Protein AF-A0A914K2D4-F1 (afdb_monomer)

Secondary structure (DSSP, 8-state):
-EEEEE-SSEEEEEEEEETTEEEEEEEETT-SSEEEEEEE-PPP--SSS---EEEEEEEE-S---TTEEEEESTTS-EEEEETT--SS----S-TTGGG-EEESSEEEEE-SSEEEEEEESS-EEEE--STTEEEEEEEEE-SS--SSS--S-S----TTSS---EEEEEEEEEEETTS-SHHHHHHHHHHHT----------TTGGGG------S-SSPPPTTEEEEEEEEEETTEEEEEEEE-PPTTTT-

Solvent-accessible surface area (backbone atoms only — not comparable to full-atom values): 14875 Å² total; per-residue (Å²): 88,81,47,80,47,85,54,96,61,39,35,37,41,41,35,40,79,51,102,34,34,36,37,36,41,32,44,45,64,97,52,85,41,39,37,42,39,38,36,47,31,44,61,72,72,54,95,67,86,57,65,60,48,75,43,66,50,74,52,79,54,89,42,64,25,85,37,38,32,31,29,23,54,87,65,56,56,76,41,83,45,48,53,92,65,64,102,57,96,73,86,74,92,44,82,60,71,76,47,51,39,64,22,40,30,32,40,36,42,43,32,95,62,37,28,45,36,41,34,40,78,49,72,32,44,30,32,38,91,48,67,24,34,43,35,37,50,76,50,70,40,31,78,60,55,89,82,85,77,82,86,56,41,51,60,60,34,47,97,83,61,62,24,43,66,48,72,53,44,35,38,42,36,74,45,54,45,80,54,51,44,49,64,62,51,50,51,50,50,45,65,75,61,56,86,86,84,84,87,77,85,89,55,96,82,47,76,87,75,58,84,87,77,86,75,97,60,97,62,85,69,59,92,57,51,43,81,78,38,82,42,79,74,50,102,89,42,69,48,76,38,76,40,69,74,66,60,94,69,24,85,78

Nearest PDB structures (foldseek):
  1o7d-assembly1_D  TM=9.358E-01  e=9.161E-21  Bos taurus
  6b9o-assembly1_B  TM=8.838E-01  e=2.242E-19  Canavalia ensiformis
  6b9p-assembly1_A  TM=8.719E-01  e=1.717E-19  Canavalia ensiformis
  6b9o-assembly1_A  TM=8.993E-01  e=1.527E-18  Canavalia ensiformis
  6b9p-assembly1_B  TM=8.688E-01  e=7.637E-19  Canavalia ensiformis

Radius of gyration: 21.96 Å; Cα contacts (8 Å, |Δi|>4): 454; chains: 1; bounding box: 49×55×57 Å

pLDDT: mean 93.78, std 6.79, range [66.62, 98.88]

Mean predicted aligned error: 5.07 Å

Sequence (252 aa):
SIKVIQGKYVQEVRQVINPWVSQVVRLLANQSFVEFDWIVGPILKEQKNPIGREIITRYMTTIKNDGVFYTDSNGRQMIQRKNDAAFYTFETTEPVSANYFPVPTRIQIADKSARMTILTDRSQGGASLVDGQVELMLHRRMYDDDHWGVEEALDEPGNDGKGLVVRGKHWLILEPAASSQKDQRKLALEMFHQPIVTFSLFQPGSKNSILTDFSGLLKQLPENIHVLTLKRLSESSVLLRLEHFLQNGDDT

Foldseek 3Di:
DWDWDDDPFKTWIWDDPDPFKIWIWIDGPPDQWIKIKIKGDPPAADPPPGDKDWDKDKDADPFFQVQWKWADDQLADTDIDGQPDDPDDDDDPCSDPVFKDKHAFKMWGHHQWKIKMKTWLGIWIWGDSDGRMIMTGDDIFFDDDPPPPPRDGRHALPPVRRHDMDITMMIMHMDTPLDAQLVVSVVSVCSNVPDDDDDDDDDPPCPVVDDPDDDPDPDDDDSQKDFPDWADPDPPDIDTDIDRRDDPRNGD

Structure (mmCIF, N/CA/C/O backbone):
data_AF-A0A914K2D4-F1
#
_entry.id   AF-A0A914K2D4-F1
#
loop_
_atom_site.group_PDB
_atom_site.id
_atom_site.type_symbol
_atom_site.label_atom_id
_atom_site.label_alt_id
_atom_site.label_comp_id
_atom_site.label_asym_id
_atom_site.label_entity_id
_atom_site.label_seq_id
_atom_site.pdbx_PDB_ins_code
_atom_site.Cartn_x
_atom_site.Cartn_y
_atom_site.Cartn_z
_atom_site.occupancy
_atom_site.B_iso_or_equiv
_atom_site.auth_seq_id
_atom_site.auth_comp_id
_atom_site.auth_asym_id
_atom_site.auth_atom_id
_atom_site.pdbx_PDB_model_num
ATOM 1 N N . SER A 1 1 ? -0.712 -19.787 -15.947 1.00 92.12 1 SER A N 1
ATOM 2 C CA . SER A 1 1 ? -1.982 -20.551 -15.902 1.00 92.12 1 SER A CA 1
ATOM 3 C C . SER A 1 1 ? -3.024 -19.767 -15.117 1.00 92.12 1 SER A C 1
ATOM 5 O O . SER A 1 1 ? -2.644 -18.917 -14.317 1.00 92.12 1 SER A O 1
ATOM 7 N N . ILE A 1 2 ? -4.318 -20.014 -15.349 1.00 95.88 2 ILE A N 1
ATOM 8 C CA . ILE A 1 2 ? -5.424 -19.330 -14.656 1.00 95.88 2 ILE A CA 1
ATOM 9 C C . ILE A 1 2 ? -6.384 -20.380 -14.092 1.00 95.88 2 ILE A C 1
ATOM 11 O O . ILE A 1 2 ? -6.737 -21.327 -14.793 1.00 95.88 2 ILE A O 1
ATOM 15 N N . LYS A 1 3 ? -6.807 -20.219 -12.834 1.00 97.69 3 LYS A N 1
ATOM 16 C CA . LYS A 1 3 ? -7.819 -21.061 -12.183 1.00 97.69 3 LYS A CA 1
ATOM 17 C C . LYS A 1 3 ? -8.842 -20.190 -11.465 1.00 97.69 3 LYS A C 1
ATOM 19 O O . LYS A 1 3 ? -8.464 -19.367 -10.638 1.00 97.69 3 LYS A O 1
ATOM 24 N N . VAL A 1 4 ? -10.122 -20.416 -11.741 1.00 97.56 4 VAL A N 1
ATOM 25 C CA . VAL A 1 4 ? -11.240 -19.717 -11.094 1.00 97.56 4 VAL A CA 1
ATOM 26 C C . VAL A 1 4 ? -11.851 -20.614 -10.022 1.00 97.56 4 VAL A C 1
ATOM 28 O O . VAL A 1 4 ? -12.030 -21.812 -10.242 1.00 97.56 4 VAL A O 1
ATOM 31 N N . ILE A 1 5 ? -12.149 -20.042 -8.858 1.00 96.69 5 ILE A N 1
ATOM 32 C CA . ILE A 1 5 ? -12.813 -20.718 -7.744 1.00 96.69 5 ILE A CA 1
ATOM 33 C C . ILE A 1 5 ? -13.956 -19.826 -7.269 1.00 96.69 5 ILE A C 1
ATOM 35 O O . ILE A 1 5 ? -13.753 -18.655 -6.957 1.00 96.69 5 ILE A O 1
ATOM 39 N N . GLN A 1 6 ? -15.157 -20.394 -7.205 1.00 96.88 6 GLN A N 1
ATOM 40 C CA . GLN A 1 6 ? -16.352 -19.713 -6.724 1.00 96.88 6 GLN A CA 1
ATOM 41 C C . GLN A 1 6 ? -16.804 -20.362 -5.420 1.00 96.88 6 GLN A C 1
ATOM 43 O O . GLN A 1 6 ? -17.078 -21.560 -5.373 1.00 96.88 6 GLN A O 1
ATOM 48 N N . GLY A 1 7 ? -16.863 -19.569 -4.358 1.00 95.69 7 GLY A N 1
ATOM 49 C CA . GLY A 1 7 ? -17.390 -19.967 -3.062 1.00 95.69 7 GLY A CA 1
ATOM 50 C C . GLY A 1 7 ? -18.446 -18.982 -2.572 1.00 95.69 7 GLY A C 1
ATOM 51 O O . GLY A 1 7 ? -18.615 -17.894 -3.116 1.00 95.69 7 GLY A O 1
ATOM 52 N N . LYS A 1 8 ? -19.143 -19.358 -1.496 1.00 95.69 8 LYS A N 1
ATOM 53 C CA . LYS A 1 8 ? -20.188 -18.524 -0.883 1.00 95.69 8 LYS A CA 1
ATOM 54 C C . LYS A 1 8 ? -19.659 -17.178 -0.365 1.00 95.69 8 LYS A C 1
ATOM 56 O O . LYS A 1 8 ? -20.362 -16.181 -0.445 1.00 95.69 8 LYS A O 1
ATOM 61 N N . TYR A 1 9 ? -18.449 -17.171 0.195 1.00 95.38 9 TYR A N 1
ATOM 62 C CA . TYR A 1 9 ? -17.861 -16.002 0.864 1.00 95.38 9 TYR A CA 1
ATOM 63 C C . TYR A 1 9 ? -16.748 -15.325 0.058 1.00 95.38 9 TYR A C 1
ATOM 65 O O . TYR A 1 9 ? -16.371 -14.197 0.361 1.00 95.38 9 TYR A O 1
ATOM 73 N N . VAL A 1 10 ? -16.210 -16.010 -0.951 1.00 97.00 10 VAL A N 1
ATOM 74 C CA . VAL A 1 10 ? -15.104 -15.515 -1.770 1.00 97.00 10 VAL A CA 1
ATOM 75 C C . VAL A 1 10 ? -15.203 -16.081 -3.177 1.00 97.00 10 VAL A C 1
ATOM 77 O O . VAL A 1 10 ? -15.468 -17.271 -3.363 1.00 97.00 10 VAL A O 1
ATOM 80 N N . GLN A 1 11 ? -14.955 -15.229 -4.162 1.00 97.81 11 GLN A N 1
ATOM 81 C CA . GLN A 1 11 ? -14.625 -15.641 -5.520 1.00 97.81 11 GLN A CA 1
ATOM 82 C C . GLN A 1 11 ? -13.166 -15.281 -5.764 1.00 97.81 11 GLN A C 1
ATOM 84 O O . GLN A 1 11 ? -12.757 -14.161 -5.466 1.00 97.81 11 GLN A O 1
ATOM 89 N N . GLU A 1 12 ? -12.369 -16.212 -6.277 1.00 97.69 12 GLU A N 1
ATOM 90 C CA . GLU A 1 12 ? -10.957 -15.946 -6.530 1.00 97.69 12 GLU A CA 1
ATOM 91 C C . GLU A 1 12 ? -10.476 -16.465 -7.882 1.00 97.69 12 GLU A C 1
ATOM 93 O O . GLU A 1 12 ? -10.886 -17.523 -8.367 1.00 97.69 12 GLU A O 1
ATOM 98 N N . VAL A 1 13 ? -9.560 -15.705 -8.476 1.00 98.44 13 VAL A N 1
ATOM 99 C CA . VAL A 1 13 ? -8.839 -16.054 -9.695 1.00 98.44 13 VAL A CA 1
ATOM 100 C C . VAL A 1 13 ? -7.371 -16.203 -9.332 1.00 98.44 13 VAL A C 1
ATOM 102 O O . VAL A 1 13 ? -6.696 -15.235 -8.993 1.00 98.44 13 VAL A O 1
ATOM 105 N N . ARG A 1 14 ? -6.862 -17.430 -9.407 1.00 98.19 14 ARG A N 1
ATOM 106 C CA . ARG A 1 14 ? -5.446 -17.737 -9.197 1.00 98.19 14 ARG A CA 1
ATOM 107 C C . ARG A 1 14 ? -4.718 -17.658 -10.526 1.00 98.19 14 ARG A C 1
ATOM 109 O O . ARG A 1 14 ? -5.112 -18.325 -11.484 1.00 98.19 14 ARG A O 1
ATOM 116 N N . GLN A 1 15 ? -3.655 -16.874 -10.571 1.00 98.25 15 GLN A N 1
ATOM 117 C CA . GLN A 1 15 ? -2.868 -16.608 -11.762 1.00 98.25 15 GLN A CA 1
ATOM 118 C C . GLN A 1 15 ? -1.408 -16.961 -11.490 1.00 98.25 15 GLN A C 1
ATOM 120 O O . GLN A 1 15 ? -0.783 -16.428 -10.579 1.00 98.25 15 GLN A O 1
ATOM 125 N N . VAL A 1 16 ? -0.853 -17.857 -12.300 1.00 97.88 16 VAL A N 1
ATOM 126 C CA . VAL A 1 16 ? 0.595 -18.084 -12.371 1.00 97.88 16 VAL A CA 1
ATOM 127 C C . VAL A 1 16 ? 1.086 -17.355 -13.609 1.00 97.88 16 VAL A C 1
ATOM 129 O O . VAL A 1 16 ? 0.755 -17.770 -14.725 1.00 97.88 16 VAL A O 1
ATOM 132 N N . ILE A 1 17 ? 1.816 -16.262 -13.400 1.00 96.50 17 ILE A N 1
ATOM 133 C CA . ILE A 1 17 ? 2.328 -15.399 -14.469 1.00 96.50 17 ILE A CA 1
ATOM 134 C C . ILE A 1 17 ? 3.590 -16.036 -15.053 1.00 96.50 17 ILE A C 1
ATOM 136 O O . ILE A 1 17 ? 3.690 -16.223 -16.262 1.00 96.50 17 ILE A O 1
ATOM 140 N N . ASN A 1 18 ? 4.519 -16.436 -14.186 1.00 96.12 18 ASN A N 1
ATOM 141 C CA . ASN A 1 18 ? 5.730 -17.171 -14.539 1.00 96.12 18 ASN A CA 1
ATOM 142 C C . ASN A 1 18 ? 6.173 -18.044 -13.331 1.00 96.12 18 ASN A C 1
ATOM 144 O O . ASN A 1 18 ? 5.473 -18.058 -12.316 1.00 96.12 18 ASN A O 1
ATOM 148 N N . PRO A 1 19 ? 7.293 -18.791 -13.400 1.00 95.88 19 PRO A N 1
ATOM 149 C CA . PRO A 1 19 ? 7.718 -19.685 -12.313 1.00 95.88 19 PRO A CA 1
ATOM 150 C C . PRO A 1 19 ? 7.978 -19.033 -10.943 1.00 95.88 19 PRO A C 1
ATOM 152 O O . PRO A 1 19 ? 8.002 -19.747 -9.947 1.00 95.88 19 PRO A O 1
ATOM 155 N N . TRP A 1 20 ? 8.182 -17.716 -10.882 1.00 95.94 20 TRP A N 1
ATOM 156 C CA . TRP A 1 20 ? 8.524 -16.964 -9.665 1.00 95.94 20 TRP A CA 1
ATOM 157 C C . TRP A 1 20 ? 7.599 -15.754 -9.436 1.00 95.94 20 TRP A C 1
ATOM 159 O O . TRP A 1 20 ? 7.840 -14.950 -8.541 1.00 95.94 20 TRP A O 1
ATOM 169 N N . VAL A 1 21 ? 6.522 -15.620 -10.219 1.00 98.06 21 VAL A N 1
ATOM 170 C CA . VAL A 1 21 ? 5.477 -14.606 -10.033 1.00 98.06 21 VAL A CA 1
ATOM 171 C C . VAL A 1 21 ? 4.111 -15.261 -10.137 1.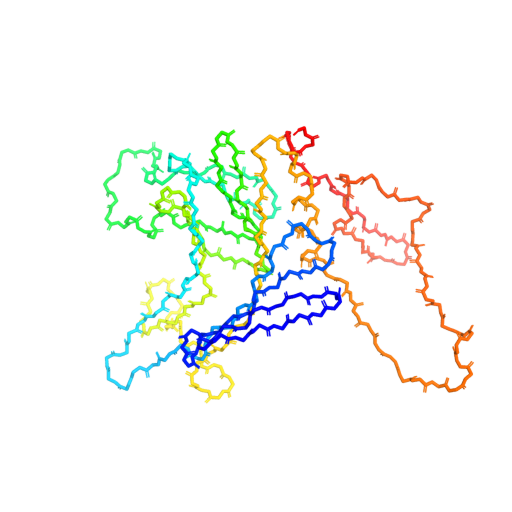00 98.06 21 VAL A C 1
ATOM 173 O O . VAL A 1 21 ? 3.726 -15.822 -11.171 1.00 98.06 21 VAL A O 1
ATOM 176 N N . SER A 1 22 ? 3.336 -15.133 -9.069 1.00 98.38 22 SER A N 1
ATOM 177 C CA . SER A 1 22 ? 1.938 -15.549 -9.043 1.00 98.38 22 SER A CA 1
ATOM 178 C C . SER A 1 22 ? 1.101 -14.562 -8.246 1.00 98.38 22 SER A C 1
ATOM 180 O O . SER A 1 22 ? 1.620 -13.831 -7.406 1.00 98.38 22 SER A O 1
ATOM 182 N N . GLN A 1 23 ? -0.197 -14.535 -8.514 1.00 98.38 23 GLN A N 1
ATOM 183 C CA . GLN A 1 23 ? -1.136 -13.750 -7.729 1.00 98.38 23 GLN A CA 1
ATOM 184 C C . GLN A 1 23 ? -2.487 -14.441 -7.605 1.00 98.38 23 GLN A C 1
ATOM 186 O O . GLN A 1 23 ? -2.870 -15.275 -8.430 1.00 98.38 23 GLN A O 1
ATOM 191 N N . VAL A 1 24 ? -3.225 -14.076 -6.569 1.00 98.56 24 VAL A N 1
ATOM 192 C CA . VAL A 1 24 ? -4.618 -14.443 -6.367 1.00 98.56 24 VAL A CA 1
ATOM 193 C C . VAL A 1 24 ? -5.424 -13.159 -6.282 1.00 98.56 24 VAL A C 1
ATOM 195 O O . VAL A 1 24 ? -5.204 -12.343 -5.393 1.00 98.56 24 VAL A O 1
ATOM 198 N N . VAL A 1 25 ? -6.362 -12.992 -7.207 1.00 98.50 25 VAL A N 1
ATOM 199 C CA . VAL A 1 25 ? -7.304 -11.871 -7.210 1.00 98.50 25 VAL A CA 1
ATOM 200 C C . VAL A 1 25 ? -8.583 -12.336 -6.532 1.00 98.50 25 VAL A C 1
ATOM 202 O O . VAL A 1 25 ? -9.169 -13.321 -6.984 1.00 98.50 25 VAL A O 1
ATOM 205 N N . ARG A 1 26 ? -9.011 -11.675 -5.453 1.00 98.44 26 ARG A N 1
ATOM 206 C CA . ARG A 1 26 ? -10.190 -12.060 -4.665 1.00 98.44 26 ARG A CA 1
ATOM 207 C C . ARG A 1 26 ? -11.260 -10.978 -4.670 1.00 98.44 26 ARG A C 1
ATOM 209 O O . ARG A 1 26 ? -10.978 -9.804 -4.447 1.00 98.44 26 ARG A O 1
ATOM 216 N N . LEU A 1 27 ? -12.500 -11.425 -4.836 1.00 97.88 27 LEU A N 1
ATOM 217 C CA . LEU A 1 27 ? -13.717 -10.686 -4.526 1.00 97.88 27 LEU A CA 1
ATOM 218 C C . LEU A 1 27 ? -14.318 -11.300 -3.263 1.00 97.88 27 LEU A C 1
ATOM 220 O O . LEU A 1 27 ? -14.847 -12.417 -3.289 1.00 97.88 27 LEU A O 1
ATOM 224 N N . LEU A 1 28 ? -14.176 -10.596 -2.145 1.00 95.94 28 LEU A N 1
ATOM 225 C CA . LEU A 1 28 ? -14.730 -11.005 -0.858 1.00 95.94 28 LEU A CA 1
ATOM 226 C C . LEU A 1 28 ? -16.193 -10.559 -0.764 1.00 95.94 28 LEU A C 1
ATOM 228 O O . LEU A 1 28 ? -16.551 -9.466 -1.203 1.00 95.94 28 LEU A O 1
ATOM 232 N N . ALA A 1 29 ? -17.049 -11.400 -0.185 1.00 94.69 29 ALA A N 1
ATOM 233 C CA . ALA A 1 29 ? -18.446 -11.043 0.029 1.00 94.69 29 ALA A CA 1
ATOM 234 C C . ALA A 1 29 ? -18.556 -9.799 0.926 1.00 94.69 29 ALA A C 1
ATOM 236 O O . ALA A 1 29 ? -17.908 -9.722 1.970 1.00 94.69 29 ALA A O 1
ATOM 237 N N . ASN A 1 30 ? -19.419 -8.859 0.531 1.00 93.31 30 ASN A N 1
ATOM 238 C CA . ASN A 1 30 ? -19.691 -7.604 1.241 1.00 93.31 30 ASN A CA 1
ATOM 239 C C . ASN A 1 30 ? -18.476 -6.669 1.399 1.00 93.31 30 ASN A C 1
ATOM 241 O O . ASN A 1 30 ? -18.460 -5.858 2.319 1.00 93.31 30 ASN A O 1
ATOM 245 N N . GLN A 1 31 ? -17.474 -6.771 0.524 1.00 94.81 31 GLN A N 1
ATOM 246 C CA . GLN A 1 31 ? -16.352 -5.832 0.472 1.00 94.81 31 GLN A CA 1
ATOM 247 C C . GLN A 1 31 ? -16.442 -4.961 -0.785 1.00 94.81 31 GLN A C 1
ATOM 249 O O . GLN A 1 31 ? -16.830 -5.439 -1.850 1.00 94.81 31 GLN A O 1
ATOM 254 N N . SER A 1 32 ? -16.076 -3.684 -0.663 1.00 93.62 32 SER A N 1
ATOM 255 C CA . SER A 1 32 ? -16.082 -2.693 -1.754 1.00 93.62 32 SER A CA 1
ATOM 256 C C . SER A 1 32 ? -14.749 -2.607 -2.512 1.00 93.62 32 SER A C 1
ATOM 258 O O . SER A 1 32 ? -14.546 -1.697 -3.314 1.00 93.62 32 SER A O 1
ATOM 260 N N . PHE A 1 33 ? -13.839 -3.554 -2.272 1.00 96.94 33 PHE A N 1
ATOM 261 C CA . PHE A 1 33 ? -12.514 -3.605 -2.882 1.00 96.94 33 PHE A CA 1
ATOM 262 C C . PHE A 1 33 ? -12.221 -4.968 -3.517 1.00 96.94 33 PHE A C 1
ATOM 264 O O . PHE A 1 33 ? -12.806 -5.994 -3.163 1.00 96.94 33 PHE A O 1
ATOM 271 N N . VAL A 1 34 ? -11.252 -4.976 -4.431 1.00 98.19 34 VAL A N 1
ATOM 272 C CA . VAL A 1 34 ? -10.647 -6.186 -4.999 1.00 98.19 34 VAL A CA 1
ATOM 273 C C . VAL A 1 34 ? -9.300 -6.419 -4.324 1.00 98.19 34 VAL A C 1
ATOM 275 O O . VAL A 1 34 ? -8.441 -5.540 -4.346 1.00 98.19 34 VAL A O 1
ATOM 278 N N . GLU A 1 35 ? -9.087 -7.596 -3.734 1.00 98.56 35 GLU A N 1
ATOM 279 C CA . GLU A 1 35 ? -7.796 -7.948 -3.130 1.00 98.56 35 GLU A CA 1
ATOM 280 C C . GLU A 1 35 ? -6.883 -8.608 -4.168 1.00 98.56 35 GLU A C 1
ATOM 282 O O . GLU A 1 35 ? -7.232 -9.633 -4.752 1.00 98.56 35 GLU A O 1
ATOM 287 N N . PHE A 1 36 ? -5.693 -8.047 -4.359 1.00 98.62 36 PHE A N 1
ATOM 288 C CA . PHE A 1 36 ? -4.595 -8.630 -5.123 1.00 98.62 36 PHE A CA 1
ATOM 289 C C . PHE A 1 36 ? -3.549 -9.160 -4.146 1.00 98.62 36 PHE A C 1
ATOM 291 O O . PHE A 1 36 ? -2.807 -8.388 -3.547 1.00 98.62 36 PHE A O 1
ATOM 298 N N . ASP A 1 37 ? -3.495 -10.477 -3.978 1.00 98.38 37 ASP A N 1
ATOM 299 C CA . ASP A 1 37 ? -2.520 -11.180 -3.142 1.00 98.38 37 ASP A CA 1
ATOM 300 C C . ASP A 1 37 ? -1.415 -11.732 -4.041 1.00 98.38 37 ASP A C 1
ATOM 302 O O . ASP A 1 37 ? -1.635 -12.691 -4.783 1.00 98.38 37 ASP A O 1
ATOM 306 N N . TRP A 1 38 ? -0.256 -11.084 -4.035 1.00 98.62 38 TRP A N 1
ATOM 307 C CA . TRP A 1 38 ? 0.848 -11.362 -4.945 1.00 98.62 38 TRP A CA 1
ATOM 308 C C . TRP A 1 38 ? 1.994 -12.073 -4.226 1.00 98.62 38 TRP A C 1
ATOM 310 O O . TRP A 1 38 ? 2.263 -11.843 -3.050 1.00 98.62 38 TRP A O 1
ATOM 320 N N . ILE A 1 39 ? 2.691 -12.939 -4.958 1.00 98.62 39 ILE A N 1
ATOM 321 C CA . ILE A 1 39 ? 3.918 -13.615 -4.538 1.00 98.62 39 ILE A CA 1
ATOM 322 C C . ILE A 1 39 ? 4.963 -13.365 -5.622 1.00 98.62 39 ILE A C 1
ATOM 324 O O . ILE A 1 39 ? 4.753 -13.740 -6.780 1.00 98.62 39 ILE A O 1
ATOM 328 N N . VAL A 1 40 ? 6.078 -12.748 -5.236 1.00 98.44 40 VAL A N 1
ATOM 329 C CA . VAL A 1 40 ? 7.212 -12.441 -6.110 1.00 98.44 40 VAL A CA 1
ATOM 330 C C . VAL A 1 40 ? 8.477 -13.045 -5.514 1.00 98.44 40 VAL A C 1
ATOM 332 O O . VAL A 1 40 ? 8.886 -12.713 -4.404 1.00 98.44 40 VAL A O 1
ATOM 335 N N . GLY A 1 41 ? 9.109 -13.923 -6.277 1.00 96.94 41 GLY A N 1
ATOM 336 C CA . GLY A 1 41 ? 10.392 -14.530 -5.973 1.00 96.94 41 GLY A CA 1
ATOM 337 C C . GLY A 1 41 ? 10.381 -16.061 -6.094 1.00 96.94 41 GLY A C 1
ATOM 338 O O . GLY A 1 41 ? 9.314 -16.678 -6.128 1.00 96.94 41 GLY A O 1
ATOM 339 N N . PRO A 1 42 ? 11.567 -16.688 -6.155 1.00 97.12 42 PRO A N 1
ATOM 340 C CA . PRO A 1 42 ? 12.881 -16.043 -6.112 1.00 97.12 42 PRO A CA 1
ATOM 341 C C . PRO A 1 42 ? 13.176 -15.282 -7.414 1.00 97.12 42 PRO A C 1
ATOM 343 O O . PRO A 1 42 ? 13.018 -15.828 -8.506 1.00 97.12 42 PRO A O 1
ATOM 346 N N . ILE A 1 43 ? 13.595 -14.014 -7.310 1.00 96.31 43 ILE A N 1
ATOM 347 C CA . ILE A 1 43 ? 14.050 -13.243 -8.478 1.00 96.31 43 ILE A CA 1
ATOM 348 C C . ILE A 1 43 ? 15.363 -13.870 -8.938 1.00 96.31 43 ILE A C 1
ATOM 350 O O . ILE A 1 43 ? 16.323 -13.918 -8.173 1.00 96.31 43 ILE A O 1
ATOM 354 N N . LEU A 1 44 ? 15.390 -14.394 -10.160 1.00 91.06 44 LEU A N 1
ATOM 355 C CA . LEU A 1 44 ? 16.499 -15.217 -10.636 1.00 91.06 44 LEU A CA 1
ATOM 356 C C . LEU A 1 44 ? 17.814 -14.423 -10.739 1.00 91.06 44 LEU A C 1
ATOM 358 O O . LEU A 1 44 ? 17.821 -13.258 -11.143 1.00 91.06 44 LEU A O 1
ATOM 362 N N . LYS A 1 45 ? 18.920 -15.101 -10.408 1.00 93.06 45 LYS A N 1
ATOM 363 C CA . LYS A 1 45 ? 20.300 -14.642 -10.606 1.00 93.06 45 LYS A CA 1
ATOM 364 C C . LYS A 1 45 ? 20.957 -15.480 -11.693 1.00 93.06 45 LYS A C 1
ATOM 366 O O . LYS A 1 45 ? 21.107 -16.693 -11.532 1.00 93.06 45 LYS A O 1
ATOM 371 N N . GLU A 1 46 ? 21.326 -14.858 -12.806 1.00 92.25 46 GLU A N 1
ATOM 372 C CA . GLU A 1 46 ? 22.071 -15.530 -13.868 1.00 92.25 46 GLU A CA 1
ATOM 373 C C . GLU A 1 46 ? 23.467 -15.935 -13.380 1.00 92.25 46 GLU A C 1
ATOM 375 O O . GLU A 1 46 ? 24.112 -15.219 -12.618 1.00 92.25 46 GLU A O 1
ATOM 380 N N . GLN A 1 47 ? 23.973 -17.075 -13.861 1.00 91.06 47 GLN A N 1
ATOM 381 C CA . GLN A 1 47 ? 25.331 -17.528 -13.529 1.00 91.06 47 GLN A CA 1
ATOM 382 C C . GLN A 1 47 ? 26.425 -16.637 -14.135 1.00 91.06 47 GLN A C 1
ATOM 384 O O . GLN A 1 47 ? 27.540 -16.592 -13.624 1.00 91.06 47 GLN A O 1
ATOM 389 N N . LYS A 1 48 ? 26.124 -15.969 -15.252 1.00 93.31 48 LYS A N 1
ATOM 390 C CA . LYS A 1 48 ? 27.023 -15.048 -15.952 1.00 93.31 48 LYS A CA 1
ATOM 391 C C . LYS A 1 48 ? 26.285 -13.737 -16.169 1.00 93.31 48 LYS A C 1
ATOM 393 O O . LYS A 1 48 ? 25.152 -13.782 -16.635 1.00 93.31 48 LYS A O 1
ATOM 398 N N . ASN A 1 49 ? 26.951 -12.617 -15.890 1.00 92.00 49 ASN A N 1
ATOM 399 C CA . ASN A 1 49 ? 26.428 -11.258 -16.069 1.00 92.00 49 ASN A CA 1
ATOM 400 C C . ASN A 1 49 ? 25.030 -11.087 -15.440 1.00 92.00 49 ASN A C 1
ATOM 402 O O . ASN A 1 49 ? 24.050 -10.937 -16.171 1.00 92.00 49 ASN A O 1
ATOM 406 N N . PRO A 1 50 ? 24.922 -11.196 -14.104 1.00 93.75 50 PRO A N 1
ATOM 407 C CA . PRO A 1 50 ? 23.635 -11.161 -13.423 1.00 93.75 50 PRO A CA 1
ATOM 408 C C . PRO A 1 50 ? 22.959 -9.798 -13.619 1.00 93.75 50 PRO A C 1
ATOM 410 O O . PRO A 1 50 ? 23.601 -8.758 -13.497 1.00 93.75 50 PRO A O 1
ATOM 413 N N . ILE A 1 51 ? 21.663 -9.804 -13.945 1.00 95.44 51 ILE A N 1
ATOM 414 C CA . ILE A 1 51 ? 20.911 -8.577 -14.256 1.00 95.44 51 ILE A CA 1
ATOM 415 C C . ILE A 1 51 ? 19.999 -8.227 -13.085 1.00 95.44 51 ILE A C 1
ATOM 417 O O . ILE A 1 51 ? 19.098 -9.002 -12.748 1.00 95.44 51 ILE A O 1
ATOM 421 N N . GLY A 1 52 ? 20.214 -7.048 -12.495 1.00 96.44 52 GLY A N 1
ATOM 422 C CA . GLY A 1 52 ? 19.341 -6.502 -11.458 1.00 96.44 52 GLY A CA 1
ATOM 423 C C . GLY A 1 52 ? 17.905 -6.342 -11.962 1.00 96.44 52 GLY A C 1
ATOM 424 O O . GLY A 1 52 ? 17.674 -5.970 -13.115 1.00 96.44 52 GLY A O 1
ATOM 425 N N . ARG A 1 53 ? 16.926 -6.672 -11.120 1.00 97.19 53 ARG A N 1
ATOM 426 C CA . ARG A 1 53 ? 15.506 -6.629 -11.484 1.00 97.19 53 ARG A CA 1
ATOM 427 C C . ARG A 1 53 ? 14.685 -5.972 -10.400 1.00 97.19 53 ARG A C 1
ATOM 429 O O . ARG A 1 53 ? 14.762 -6.347 -9.233 1.00 97.19 53 ARG A O 1
ATOM 436 N N . GLU A 1 54 ? 13.814 -5.082 -10.843 1.00 98.00 54 GLU A N 1
ATOM 437 C CA . GLU A 1 54 ? 12.819 -4.403 -10.030 1.00 98.00 54 GLU A CA 1
ATOM 438 C C . GLU A 1 54 ? 11.447 -4.775 -10.583 1.00 98.00 54 GLU A C 1
ATOM 440 O O . GLU A 1 54 ? 11.135 -4.550 -11.753 1.00 98.00 54 GLU A O 1
ATOM 445 N N . ILE A 1 55 ? 10.657 -5.458 -9.766 1.00 98.38 55 ILE A N 1
ATOM 446 C CA . ILE A 1 55 ? 9.400 -6.064 -10.181 1.00 98.38 55 ILE A CA 1
ATOM 447 C C . ILE A 1 55 ? 8.271 -5.147 -9.762 1.00 98.38 55 ILE A C 1
ATOM 449 O O . ILE A 1 55 ? 8.101 -4.870 -8.576 1.00 98.38 55 ILE A O 1
ATOM 453 N N . ILE A 1 56 ? 7.475 -4.717 -10.733 1.00 98.69 56 ILE A N 1
ATOM 454 C CA . ILE A 1 56 ? 6.322 -3.852 -10.509 1.00 98.69 56 ILE A CA 1
ATOM 455 C C . ILE A 1 56 ? 5.017 -4.603 -10.770 1.00 98.69 56 ILE A C 1
ATOM 457 O O . ILE A 1 56 ? 4.959 -5.527 -11.584 1.00 98.69 56 ILE A O 1
ATOM 461 N N . THR A 1 57 ? 3.949 -4.158 -10.120 1.00 98.62 57 THR A N 1
ATOM 462 C CA . THR A 1 57 ? 2.587 -4.347 -10.627 1.00 98.62 57 THR A CA 1
ATOM 463 C C . THR A 1 57 ? 2.088 -3.028 -11.192 1.00 98.62 57 THR A C 1
ATOM 465 O O . THR A 1 57 ? 2.385 -1.970 -10.638 1.00 98.62 57 THR A O 1
ATOM 468 N N . ARG A 1 58 ? 1.339 -3.088 -12.293 1.00 98.56 58 ARG A N 1
ATOM 469 C CA . ARG A 1 58 ? 0.784 -1.913 -12.964 1.00 98.56 58 ARG A CA 1
ATOM 470 C C . ARG A 1 58 ? -0.709 -2.100 -13.189 1.00 98.56 58 ARG A C 1
ATOM 472 O O . ARG A 1 58 ? -1.131 -3.017 -13.892 1.00 98.56 58 ARG A O 1
ATOM 479 N N . TYR A 1 59 ? -1.494 -1.206 -12.609 1.00 98.56 59 TYR A N 1
ATOM 480 C CA . TYR A 1 59 ? -2.933 -1.103 -12.804 1.00 98.56 59 TYR A CA 1
ATOM 481 C C . TYR A 1 59 ? -3.204 -0.113 -13.927 1.00 98.56 59 TYR A C 1
ATOM 483 O O . TYR A 1 59 ? -2.670 0.994 -13.916 1.00 98.56 59 TYR A O 1
ATOM 491 N N . MET A 1 60 ? -4.015 -0.516 -14.902 1.00 98.25 60 MET A N 1
ATOM 492 C CA . MET A 1 60 ? -4.310 0.281 -16.091 1.00 98.25 60 MET A CA 1
ATOM 493 C C . MET A 1 60 ? -5.814 0.506 -16.199 1.00 98.25 60 MET A C 1
ATOM 495 O O . MET A 1 60 ? -6.601 -0.436 -16.106 1.00 98.25 60 MET A O 1
ATOM 499 N N . THR A 1 61 ? -6.203 1.757 -16.410 1.00 97.81 61 THR A N 1
ATOM 500 C CA . THR A 1 61 ? -7.593 2.205 -16.516 1.00 97.81 61 THR A CA 1
ATOM 501 C C . THR A 1 61 ? -7.741 3.210 -17.655 1.00 97.81 61 THR A C 1
ATOM 503 O O . THR A 1 61 ? -6.764 3.608 -18.285 1.00 97.81 61 THR A O 1
ATOM 506 N N . THR A 1 62 ? -8.975 3.639 -17.914 1.00 97.88 62 THR A N 1
ATOM 507 C CA . THR A 1 62 ? -9.280 4.728 -18.852 1.00 97.88 62 THR A CA 1
ATOM 508 C C . THR A 1 62 ? -9.387 6.096 -18.170 1.00 97.88 62 THR A C 1
ATOM 510 O O . THR A 1 62 ? -9.844 7.041 -18.812 1.00 97.88 62 THR A O 1
ATOM 513 N N . ILE A 1 63 ? -9.029 6.198 -16.883 1.00 98.44 63 ILE A N 1
ATOM 514 C CA . ILE A 1 63 ? -9.067 7.453 -16.120 1.00 98.44 63 ILE A CA 1
ATOM 515 C C . ILE A 1 63 ? -8.097 8.449 -16.757 1.00 98.44 63 ILE A C 1
ATOM 517 O O . ILE A 1 63 ? -6.940 8.118 -17.003 1.00 98.44 63 ILE A O 1
ATOM 521 N N . LYS A 1 64 ? -8.563 9.671 -17.014 1.00 98.06 64 LYS A N 1
ATOM 522 C CA . LYS A 1 64 ? -7.732 10.758 -17.557 1.00 98.06 64 LYS A CA 1
ATOM 523 C C . LYS A 1 64 ? -7.300 11.690 -16.432 1.00 98.06 64 LYS A C 1
ATOM 525 O O . LYS A 1 64 ? -8.021 12.627 -16.101 1.00 98.06 64 LYS A O 1
ATOM 530 N N . ASN A 1 65 ? -6.172 11.373 -15.805 1.00 97.44 65 ASN A N 1
ATOM 531 C CA . ASN A 1 65 ? -5.678 12.090 -14.632 1.00 97.44 65 ASN A CA 1
ATOM 532 C C . ASN A 1 65 ? -4.703 13.237 -14.954 1.00 97.44 65 ASN A C 1
ATOM 534 O O . ASN A 1 65 ? -4.203 13.859 -14.021 1.00 97.44 65 ASN A O 1
ATOM 538 N N . ASP A 1 66 ? -4.437 13.541 -16.229 1.00 96.25 66 ASP A N 1
ATOM 539 C CA . ASP A 1 66 ? -3.638 14.691 -16.682 1.00 96.25 66 ASP A CA 1
ATOM 540 C C . ASP A 1 66 ? -2.246 14.762 -16.010 1.00 96.25 66 ASP A C 1
ATOM 542 O O . ASP A 1 66 ? -1.763 15.823 -15.591 1.00 96.25 66 ASP A O 1
ATOM 546 N N . GLY A 1 67 ? -1.608 13.599 -15.849 1.00 94.81 67 GLY A N 1
ATOM 547 C CA . GLY A 1 67 ? -0.333 13.421 -15.154 1.00 94.81 67 GLY A CA 1
ATOM 548 C C . GLY A 1 67 ? -0.379 13.617 -13.633 1.00 94.81 67 GLY A C 1
ATOM 549 O O . GLY A 1 67 ? 0.670 13.558 -12.993 1.00 94.81 67 GLY A O 1
ATOM 550 N N . VAL A 1 68 ? -1.547 13.859 -13.032 1.00 97.69 68 VAL A N 1
ATOM 551 C CA . VAL A 1 68 ? -1.717 14.101 -11.591 1.00 97.69 68 VAL A CA 1
ATOM 552 C C . VAL A 1 68 ? -2.062 12.809 -10.856 1.00 97.69 68 VAL A C 1
ATOM 554 O O . VAL A 1 68 ? -2.941 12.054 -11.259 1.00 97.69 68 VAL A O 1
ATOM 557 N N . PHE A 1 69 ? -1.401 12.559 -9.734 1.00 98.38 69 PHE A N 1
ATOM 558 C CA . PHE A 1 69 ? -1.705 11.439 -8.845 1.00 98.38 69 PHE A CA 1
ATOM 559 C C . PHE A 1 69 ? -1.461 11.844 -7.396 1.00 98.38 69 PHE A C 1
ATOM 561 O O . PHE A 1 69 ? -0.900 12.902 -7.127 1.00 98.38 69 PHE A O 1
ATOM 568 N N . TYR A 1 70 ? -1.895 11.028 -6.444 1.00 97.94 70 TYR A N 1
ATOM 569 C CA . TYR A 1 70 ? -1.771 11.337 -5.023 1.00 97.94 70 TYR A CA 1
ATOM 570 C C . TYR A 1 70 ? -1.103 10.181 -4.293 1.00 97.94 70 TYR A C 1
ATOM 572 O O . TYR A 1 70 ? -1.489 9.031 -4.489 1.00 97.94 70 TYR A O 1
ATOM 580 N N . THR A 1 71 ? -0.140 10.486 -3.424 1.00 98.25 71 THR A N 1
ATOM 581 C CA . THR A 1 71 ? 0.454 9.516 -2.489 1.00 98.25 71 THR A CA 1
ATOM 582 C C . THR A 1 71 ? 0.331 10.024 -1.064 1.00 98.25 71 THR A C 1
ATOM 584 O O . THR A 1 71 ? 0.310 11.235 -0.829 1.00 98.25 71 THR A O 1
ATOM 587 N N . ASP A 1 72 ? 0.204 9.120 -0.100 1.00 97.12 72 ASP A N 1
ATOM 588 C CA . ASP A 1 72 ? 0.116 9.517 1.299 1.00 97.12 72 ASP A CA 1
ATOM 589 C C . ASP A 1 72 ? 1.477 9.893 1.907 1.00 97.12 72 ASP A C 1
ATOM 5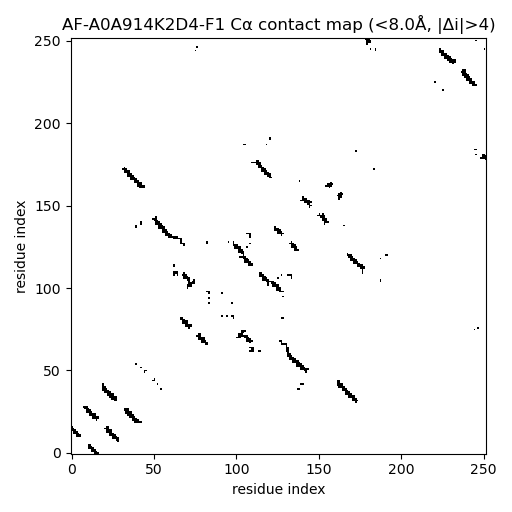91 O O . ASP A 1 72 ? 2.535 9.408 1.511 1.00 97.12 72 ASP A O 1
ATOM 595 N N . SER A 1 73 ? 1.438 10.754 2.922 1.00 96.94 73 SER A N 1
ATOM 596 C CA . SER A 1 73 ? 2.582 11.074 3.774 1.00 96.94 73 SER A CA 1
ATOM 597 C C . SER A 1 73 ? 2.474 10.319 5.094 1.00 96.94 73 SER A C 1
ATOM 599 O O . SER A 1 73 ? 1.698 10.709 5.972 1.00 96.94 73 SER A O 1
ATOM 601 N N . ASN A 1 74 ? 3.272 9.261 5.246 1.00 95.62 74 ASN A N 1
ATOM 602 C CA . ASN A 1 74 ? 3.352 8.420 6.449 1.00 95.62 74 ASN A CA 1
ATOM 603 C C . ASN A 1 74 ? 1.982 7.908 6.940 1.00 95.62 74 ASN A C 1
ATOM 605 O O . ASN A 1 74 ? 1.692 7.960 8.134 1.00 95.62 74 ASN A O 1
ATOM 609 N N . GLY A 1 75 ? 1.103 7.483 6.031 1.00 94.06 75 GLY A N 1
ATOM 610 C CA . GLY A 1 75 ? -0.243 6.994 6.346 1.00 94.06 75 GLY A CA 1
ATOM 611 C C . GLY A 1 75 ? -1.310 8.076 6.513 1.00 94.06 75 GLY A C 1
ATOM 612 O O . GLY A 1 75 ? -2.488 7.761 6.697 1.00 94.06 75 GLY A O 1
ATOM 613 N N . ARG A 1 76 ? -0.933 9.361 6.442 1.00 93.06 76 ARG A N 1
ATOM 614 C CA . ARG A 1 76 ? -1.794 10.488 6.836 1.00 93.06 76 ARG A CA 1
ATOM 615 C C . ARG A 1 76 ? -2.298 11.278 5.630 1.00 93.06 76 ARG A C 1
ATOM 617 O O . ARG A 1 76 ? -3.208 10.827 4.938 1.00 93.06 76 ARG A O 1
ATOM 624 N N . GLN A 1 77 ? -1.782 12.482 5.410 1.00 94.19 77 GLN A N 1
ATOM 625 C CA . GLN A 1 77 ? -2.285 13.413 4.397 1.00 94.19 77 GLN A CA 1
ATOM 626 C C . GLN A 1 77 ? -1.991 12.902 2.988 1.00 94.19 77 GLN A C 1
ATOM 628 O O . GLN A 1 77 ? -0.918 12.346 2.759 1.00 94.19 77 GLN A O 1
ATOM 633 N N . MET A 1 78 ? -2.920 13.116 2.054 1.00 95.88 78 MET A N 1
ATOM 634 C CA . MET A 1 78 ? -2.656 12.885 0.634 1.00 95.88 78 MET A CA 1
ATOM 635 C C . MET A 1 78 ? -1.908 14.081 0.053 1.00 95.88 78 MET A C 1
ATOM 637 O O . MET A 1 78 ? -2.358 15.219 0.174 1.00 95.88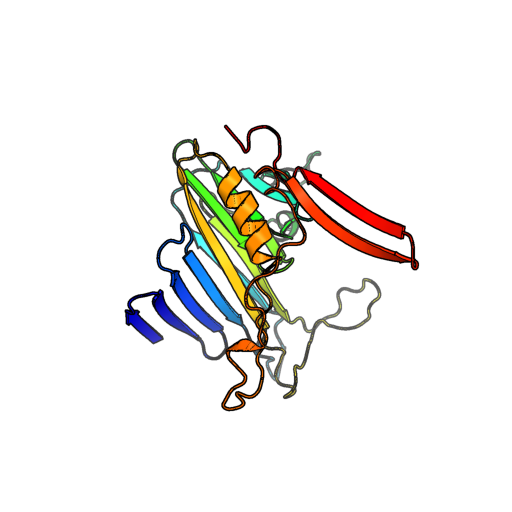 78 MET A O 1
ATOM 641 N N . ILE A 1 79 ? -0.773 13.819 -0.587 1.00 96.19 79 ILE A N 1
ATOM 642 C CA . ILE A 1 79 ? 0.034 14.824 -1.272 1.00 96.19 79 ILE A CA 1
ATOM 643 C C . ILE A 1 79 ? -0.179 14.665 -2.771 1.00 96.19 79 ILE A C 1
ATOM 645 O O . ILE A 1 79 ? 0.013 13.580 -3.320 1.00 96.19 79 ILE A O 1
ATOM 649 N N . GLN A 1 80 ? -0.548 15.762 -3.429 1.00 96.44 80 GLN A N 1
ATOM 650 C CA . GLN A 1 80 ? -0.623 15.814 -4.881 1.00 96.44 80 GLN A CA 1
ATOM 651 C C . GLN A 1 80 ? 0.779 15.718 -5.488 1.00 96.44 80 GLN A C 1
ATOM 653 O O . GLN A 1 80 ? 1.693 16.456 -5.116 1.00 96.44 80 GLN A O 1
ATOM 658 N N . ARG A 1 81 ? 0.923 14.820 -6.451 1.00 96.00 81 ARG A N 1
ATOM 659 C CA . ARG A 1 81 ? 2.095 14.609 -7.293 1.00 96.00 81 ARG A CA 1
ATOM 660 C C . ARG A 1 81 ? 1.707 14.908 -8.733 1.00 96.00 81 ARG A C 1
ATOM 662 O O . ARG A 1 81 ? 0.541 14.780 -9.111 1.00 96.00 81 ARG A O 1
ATOM 669 N N . LYS A 1 82 ? 2.681 15.302 -9.540 1.00 92.88 82 LYS A N 1
ATOM 670 C CA . LYS A 1 82 ? 2.500 15.442 -10.978 1.00 92.88 82 LYS A CA 1
ATOM 671 C C . LYS A 1 82 ? 3.722 14.869 -11.675 1.00 92.88 82 LYS A C 1
ATOM 673 O O . LYS A 1 82 ? 4.842 15.177 -11.278 1.00 92.88 82 LYS A O 1
ATOM 678 N N . ASN A 1 83 ? 3.477 14.012 -12.657 1.00 86.19 83 ASN A N 1
ATOM 679 C CA . ASN A 1 83 ? 4.524 13.435 -13.481 1.00 86.19 83 ASN A CA 1
ATOM 680 C C . ASN A 1 83 ? 5.309 14.554 -14.176 1.00 86.19 83 ASN A C 1
ATOM 682 O O . ASN A 1 83 ? 4.699 15.465 -14.743 1.00 86.19 83 ASN A O 1
ATOM 686 N N . ASP A 1 84 ? 6.634 14.481 -14.091 1.00 79.44 84 ASP A N 1
ATOM 687 C CA . ASP A 1 84 ? 7.572 15.451 -14.664 1.00 79.44 84 ASP A CA 1
ATOM 688 C C . ASP A 1 84 ? 7.343 16.895 -14.174 1.00 79.44 84 ASP A C 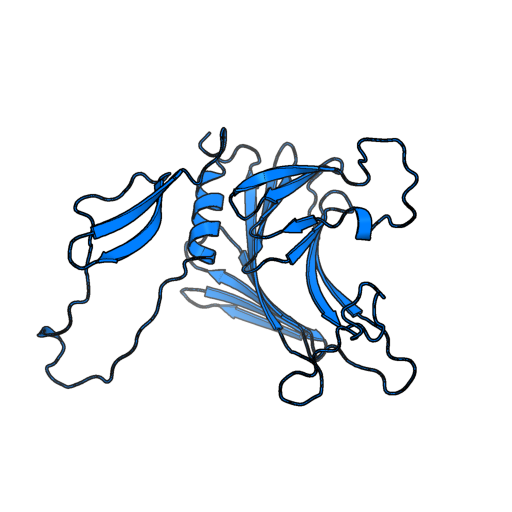1
ATOM 690 O O . ASP A 1 84 ? 7.477 17.877 -14.905 1.00 79.44 84 ASP A O 1
ATOM 694 N N . ALA A 1 85 ? 6.941 17.040 -12.907 1.00 72.50 85 ALA A N 1
ATOM 695 C CA . ALA A 1 85 ? 6.806 18.338 -12.263 1.00 72.50 85 ALA A CA 1
ATOM 696 C C . ALA A 1 85 ? 7.944 18.574 -11.268 1.00 72.50 85 ALA A C 1
ATOM 698 O O . ALA A 1 85 ? 7.977 17.991 -10.184 1.00 72.50 85 ALA A O 1
ATOM 699 N N . ALA A 1 86 ? 8.834 19.501 -11.610 1.00 67.94 86 ALA A N 1
ATOM 700 C CA . ALA A 1 86 ? 9.811 20.068 -10.691 1.00 67.94 86 ALA A CA 1
ATOM 701 C C . ALA A 1 86 ? 9.415 21.506 -10.310 1.00 67.94 86 ALA A C 1
ATOM 703 O O . ALA A 1 86 ? 8.810 22.237 -11.094 1.00 67.94 86 ALA A O 1
ATOM 704 N N . PHE A 1 87 ? 9.774 21.936 -9.095 1.00 69.50 87 PHE A N 1
ATOM 705 C CA . PHE A 1 87 ? 9.595 23.331 -8.652 1.00 69.50 87 PHE A CA 1
ATOM 706 C C . PHE A 1 87 ? 10.536 24.318 -9.370 1.00 69.50 87 PHE A C 1
ATOM 708 O O . PHE A 1 87 ? 10.425 25.528 -9.187 1.00 69.50 87 PHE A O 1
ATOM 715 N N . TYR A 1 88 ? 11.469 23.801 -10.167 1.00 71.56 88 TYR A N 1
ATOM 716 C CA . TYR A 1 88 ? 12.444 24.531 -10.966 1.00 71.56 88 TYR A CA 1
ATOM 717 C C . TYR A 1 88 ? 12.538 23.884 -12.352 1.00 71.56 88 TYR A C 1
ATOM 719 O O . TYR A 1 88 ? 12.213 22.710 -12.511 1.00 71.56 88 TYR A O 1
ATOM 727 N N . THR A 1 89 ? 12.983 24.633 -13.359 1.00 72.38 89 THR A N 1
ATOM 728 C CA . THR A 1 89 ? 13.218 24.079 -14.698 1.00 72.38 89 THR A CA 1
ATOM 729 C C . THR A 1 89 ? 14.373 23.084 -14.642 1.00 72.38 89 THR A C 1
ATOM 731 O O . THR A 1 89 ? 15.490 23.453 -14.281 1.00 72.38 89 THR A O 1
ATOM 734 N N . PHE A 1 90 ? 14.108 21.831 -14.997 1.00 71.81 90 PHE A N 1
ATOM 735 C CA . PHE A 1 90 ? 15.094 20.759 -15.018 1.00 71.81 90 PHE A CA 1
ATOM 736 C C . PHE A 1 90 ? 14.784 19.810 -16.168 1.00 71.81 90 PHE A C 1
ATOM 738 O O . PHE A 1 90 ? 13.628 19.452 -16.370 1.00 71.81 90 PHE A O 1
ATOM 745 N N . GLU A 1 91 ? 15.810 19.407 -16.911 1.00 76.25 91 GLU A N 1
ATOM 746 C CA . GLU A 1 91 ? 15.696 18.311 -17.869 1.00 76.25 91 GLU A CA 1
ATOM 747 C C . GLU A 1 91 ? 15.990 17.010 -17.127 1.00 76.25 91 GLU A C 1
ATOM 749 O O . GLU A 1 91 ? 17.127 16.763 -16.720 1.00 76.25 91 GLU A O 1
ATOM 754 N N . THR A 1 92 ? 14.960 16.190 -16.908 1.00 76.31 92 THR A N 1
ATOM 755 C CA . THR A 1 92 ? 15.159 14.898 -16.255 1.00 76.31 92 THR A CA 1
ATOM 756 C C . THR A 1 92 ? 15.824 13.911 -17.207 1.00 76.31 92 THR A C 1
ATOM 758 O O . THR A 1 92 ? 15.306 13.596 -18.276 1.00 76.31 92 THR A O 1
ATOM 761 N N . THR A 1 93 ? 16.978 13.383 -16.806 1.00 84.94 93 THR A N 1
ATOM 762 C CA . THR A 1 93 ? 17.598 12.224 -17.467 1.00 84.94 93 THR A CA 1
ATOM 763 C C . THR A 1 93 ? 16.932 10.911 -17.052 1.00 84.94 93 THR A C 1
ATOM 765 O O . THR A 1 93 ? 17.195 9.872 -17.647 1.00 84.94 93 THR A O 1
ATOM 768 N N . GLU A 1 94 ? 16.055 10.959 -16.046 1.00 87.75 94 GLU A N 1
ATOM 769 C CA . GLU A 1 94 ? 15.511 9.813 -15.327 1.00 87.75 94 GLU A CA 1
ATOM 770 C C . GLU A 1 94 ? 13.974 9.902 -15.234 1.00 87.75 94 GLU A C 1
ATOM 772 O O . GLU A 1 94 ? 13.407 10.131 -14.161 1.00 87.75 94 GLU A O 1
ATOM 777 N N . PRO A 1 95 ? 13.251 9.739 -16.358 1.00 89.56 95 PRO A N 1
ATOM 778 C CA . PRO A 1 95 ? 11.807 9.986 -16.429 1.00 89.56 95 PRO A CA 1
ATOM 779 C C . PRO A 1 95 ? 10.968 9.019 -15.578 1.00 89.56 95 PRO A C 1
ATOM 781 O O . PRO A 1 95 ? 9.816 9.309 -15.266 1.00 89.56 95 PRO A O 1
ATOM 784 N N . VAL A 1 96 ? 11.531 7.870 -15.196 1.00 94.00 96 VAL A N 1
ATOM 785 C CA . VAL A 1 96 ? 10.868 6.879 -14.340 1.00 94.00 96 VAL A CA 1
ATOM 786 C C . VAL A 1 96 ? 11.204 7.137 -12.875 1.00 94.00 96 VAL A C 1
ATOM 788 O O . VAL A 1 96 ? 10.318 7.469 -12.091 1.00 94.00 96 VAL A O 1
ATOM 791 N N . SER A 1 97 ? 12.479 7.015 -12.500 1.00 93.81 97 SER A N 1
ATOM 792 C CA . SER A 1 97 ? 12.901 7.018 -11.095 1.00 93.81 97 SER A CA 1
ATOM 793 C C . SER A 1 97 ? 12.661 8.366 -10.403 1.00 93.81 97 SER A C 1
ATOM 795 O O . SER A 1 97 ? 12.263 8.376 -9.239 1.00 93.81 97 SER A O 1
ATOM 797 N N . ALA A 1 98 ? 12.758 9.494 -11.119 1.00 92.31 98 ALA A N 1
ATOM 798 C CA . ALA A 1 98 ? 12.443 10.819 -10.570 1.00 92.31 98 ALA A CA 1
ATOM 799 C C . ALA A 1 98 ? 10.955 11.000 -10.203 1.00 92.31 98 ALA A C 1
ATOM 801 O O . ALA A 1 98 ? 10.614 11.892 -9.427 1.00 92.31 98 ALA A O 1
ATOM 802 N N . ASN A 1 99 ? 10.072 10.156 -10.746 1.00 94.44 99 ASN A N 1
ATOM 803 C CA . ASN A 1 99 ? 8.626 10.213 -10.533 1.00 94.44 99 ASN A CA 1
ATOM 804 C C . ASN A 1 99 ? 8.111 9.128 -9.573 1.00 94.44 99 ASN A C 1
ATOM 806 O O . ASN A 1 99 ? 6.900 9.029 -9.355 1.00 94.44 99 ASN A O 1
ATOM 810 N N . TYR A 1 100 ? 9.007 8.332 -8.983 1.00 97.62 100 TYR A N 1
ATOM 811 C CA . TYR A 1 100 ? 8.666 7.391 -7.923 1.00 97.62 100 TYR A CA 1
ATOM 812 C C . TYR A 1 100 ? 8.604 8.093 -6.568 1.00 97.62 100 TYR A C 1
ATOM 814 O 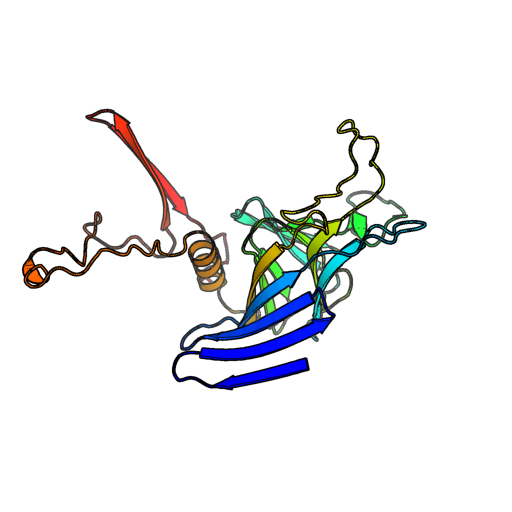O . TYR A 1 100 ? 9.554 8.739 -6.129 1.00 97.62 100 TYR A O 1
ATOM 822 N N . PHE A 1 101 ? 7.486 7.917 -5.868 1.00 98.19 101 PHE A N 1
ATOM 823 C CA . PHE A 1 101 ? 7.281 8.450 -4.525 1.00 98.19 101 PHE A CA 1
ATOM 824 C C . PHE A 1 101 ? 7.061 7.317 -3.519 1.00 98.19 101 PHE A C 1
ATOM 826 O O . PHE A 1 101 ? 6.552 6.255 -3.891 1.00 98.19 101 PHE A O 1
ATOM 833 N N . PRO A 1 102 ? 7.386 7.535 -2.231 1.00 98.44 102 PRO A N 1
ATOM 834 C CA . PRO A 1 102 ? 6.962 6.632 -1.175 1.00 98.44 102 PRO A CA 1
ATOM 835 C C . PRO A 1 102 ? 5.434 6.522 -1.143 1.00 98.44 102 PRO A C 1
ATOM 837 O O . PRO A 1 102 ? 4.726 7.533 -1.174 1.00 98.44 102 PRO A O 1
ATOM 840 N N . VAL A 1 103 ? 4.954 5.286 -1.039 1.00 98.62 103 VAL A N 1
ATOM 841 C CA . VAL A 1 103 ? 3.554 4.905 -0.843 1.00 98.62 103 VAL A CA 1
ATOM 842 C C . VAL A 1 103 ? 3.480 4.039 0.419 1.00 98.62 103 VAL A C 1
ATOM 844 O O . VAL A 1 103 ? 3.560 2.812 0.336 1.00 98.62 103 VAL A O 1
ATOM 847 N N . PRO A 1 104 ? 3.423 4.658 1.611 1.00 97.56 104 PRO A N 1
ATOM 848 C CA . PRO A 1 104 ? 3.286 3.931 2.869 1.00 97.56 104 PRO A CA 1
ATOM 849 C C . PRO A 1 104 ? 1.967 3.167 2.978 1.00 97.56 104 PRO A C 1
ATOM 851 O O . PRO A 1 104 ? 1.959 2.067 3.526 1.00 97.56 104 PRO A O 1
ATOM 854 N N . THR A 1 105 ? 0.861 3.759 2.509 1.00 97.56 105 THR A N 1
ATOM 855 C CA . THR A 1 105 ? -0.476 3.165 2.672 1.00 97.56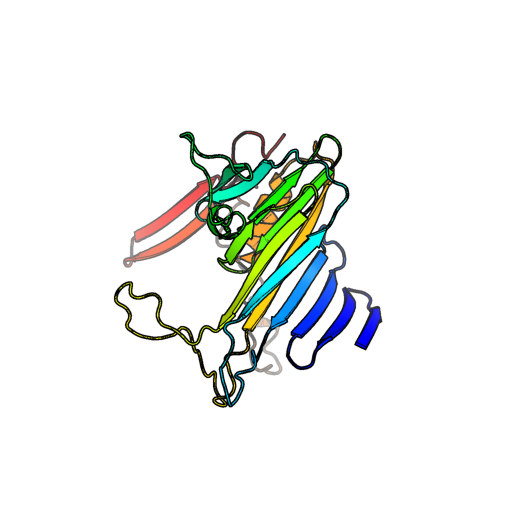 105 THR A CA 1
ATOM 856 C C . THR A 1 105 ? -1.362 3.237 1.438 1.00 97.56 105 THR A C 1
ATOM 858 O O . THR A 1 105 ? -2.188 2.341 1.260 1.00 97.56 105 THR A O 1
ATOM 861 N N . ARG A 1 106 ? -1.282 4.293 0.613 1.00 97.56 106 ARG A N 1
ATOM 862 C CA . ARG A 1 106 ? -2.165 4.447 -0.548 1.00 97.56 106 ARG A CA 1
ATOM 863 C C . ARG A 1 106 ? -1.629 5.355 -1.654 1.00 97.56 106 ARG A C 1
ATOM 865 O O . ARG A 1 106 ? -1.056 6.418 -1.409 1.00 97.56 106 ARG A O 1
ATOM 872 N N . ILE A 1 107 ? -1.940 4.973 -2.888 1.00 98.69 107 ILE A N 1
ATOM 873 C CA . ILE A 1 107 ? -1.750 5.774 -4.103 1.00 98.69 107 ILE A CA 1
ATOM 874 C C . ILE A 1 107 ? -3.072 5.871 -4.869 1.00 98.69 107 ILE A C 1
ATOM 876 O O . ILE A 1 107 ? -3.859 4.923 -4.878 1.00 98.69 107 ILE A O 1
ATOM 880 N N . GLN A 1 108 ? -3.331 7.013 -5.502 1.00 97.94 108 GLN A N 1
ATOM 881 C CA . GLN A 1 108 ? -4.612 7.288 -6.147 1.00 97.94 108 GLN A CA 1
ATOM 882 C C . GLN A 1 108 ? -4.466 8.106 -7.432 1.00 97.94 108 GLN A C 1
ATOM 884 O O . GLN A 1 108 ? -3.679 9.053 -7.489 1.00 97.94 108 GLN A O 1
ATOM 889 N N . ILE A 1 109 ? -5.311 7.793 -8.415 1.00 98.50 109 ILE A N 1
ATOM 890 C CA . ILE A 1 109 ? -5.597 8.634 -9.585 1.00 98.50 109 ILE A CA 1
ATOM 891 C C . ILE A 1 109 ? -7.103 8.878 -9.698 1.00 98.50 109 ILE A C 1
ATOM 893 O O . ILE A 1 109 ? -7.912 8.065 -9.246 1.00 98.50 109 ILE A O 1
ATOM 897 N N . ALA A 1 110 ? -7.495 9.999 -10.296 1.00 97.81 110 ALA A N 1
ATOM 898 C CA . ALA A 1 110 ? -8.896 10.317 -10.535 1.00 97.81 110 ALA A CA 1
ATOM 899 C C . ALA A 1 110 ? -9.062 11.213 -11.765 1.00 97.81 110 ALA A C 1
ATOM 901 O O . ALA A 1 110 ? -8.146 11.945 -12.133 1.00 97.81 110 ALA A O 1
ATOM 902 N N . ASP A 1 111 ? -10.250 11.164 -12.356 1.00 97.62 111 ASP A N 1
ATOM 903 C CA . ASP A 1 111 ? -10.743 12.140 -13.322 1.00 97.62 111 ASP A CA 1
ATOM 904 C C . ASP A 1 111 ? -12.088 12.715 -12.841 1.00 97.62 111 ASP A C 1
ATOM 906 O O . ASP A 1 111 ? -12.436 12.630 -11.664 1.00 97.62 111 ASP A O 1
ATOM 910 N N . LYS A 1 112 ? -12.864 13.329 -13.740 1.00 97.06 112 LYS A N 1
ATOM 911 C CA . LYS A 1 112 ? -14.174 13.911 -13.397 1.00 97.06 112 LYS A CA 1
ATOM 912 C C . LYS A 1 112 ? -15.243 12.869 -13.047 1.00 97.06 112 LYS A C 1
ATOM 914 O O . LYS A 1 112 ? -16.262 13.233 -12.469 1.00 97.06 112 LYS A O 1
ATOM 919 N N . SER A 1 113 ? -15.060 11.615 -13.452 1.00 97.25 113 SER A N 1
ATOM 920 C CA . SER A 1 113 ? -16.055 10.550 -13.341 1.00 97.25 113 SER A CA 1
ATOM 921 C C . SER A 1 113 ? -15.692 9.533 -12.271 1.00 97.25 113 SER A C 1
ATOM 923 O O . SER A 1 113 ? -16.567 9.129 -11.507 1.00 97.25 113 SER A O 1
ATOM 925 N N . ALA A 1 114 ? -14.439 9.087 -12.230 1.00 97.56 114 ALA A N 1
ATOM 926 C CA . ALA A 1 114 ? -14.018 7.962 -11.410 1.00 97.56 114 ALA A CA 1
ATOM 927 C C . ALA A 1 114 ? -12.694 8.226 -10.694 1.00 97.56 114 ALA A C 1
ATOM 929 O O . ALA A 1 114 ? -11.844 8.996 -11.143 1.00 97.56 114 ALA A O 1
ATOM 930 N N . ARG A 1 115 ? -12.522 7.523 -9.580 1.00 97.50 115 ARG A N 1
ATOM 931 C CA . ARG A 1 115 ? -11.319 7.480 -8.762 1.00 97.50 115 ARG A CA 1
ATOM 932 C C . ARG A 1 115 ? -10.896 6.030 -8.582 1.00 97.50 115 ARG A C 1
ATOM 934 O O . ARG A 1 115 ? -11.713 5.192 -8.205 1.00 97.50 115 ARG A O 1
ATOM 941 N N . MET A 1 116 ? -9.619 5.756 -8.830 1.00 98.25 116 MET A N 1
ATOM 942 C CA . MET A 1 116 ? -8.985 4.485 -8.497 1.00 98.25 116 MET A CA 1
ATOM 943 C C . MET A 1 116 ? -7.960 4.712 -7.391 1.00 98.25 116 MET A C 1
ATOM 945 O O . MET A 1 116 ? -7.035 5.511 -7.556 1.00 98.25 116 MET A O 1
ATOM 949 N N . THR A 1 117 ? -8.094 3.953 -6.310 1.00 98.38 117 THR A N 1
ATOM 950 C CA . THR A 1 117 ? -7.160 3.950 -5.182 1.00 98.38 117 THR A CA 1
ATOM 951 C C . THR A 1 117 ? -6.609 2.549 -4.978 1.00 98.38 117 THR A C 1
ATOM 953 O O . THR A 1 117 ? -7.363 1.575 -4.953 1.00 98.38 117 THR A O 1
ATOM 956 N N . ILE A 1 118 ? -5.296 2.452 -4.786 1.00 98.69 118 ILE A N 1
ATOM 957 C CA . ILE A 1 118 ? -4.619 1.227 -4.370 1.00 98.69 118 ILE A CA 1
ATOM 958 C C . ILE A 1 118 ? -4.122 1.407 -2.938 1.00 98.69 118 ILE A C 1
ATOM 960 O O . ILE A 1 118 ? -3.319 2.304 -2.679 1.00 98.69 118 ILE A O 1
ATOM 964 N N . LEU A 1 119 ? -4.594 0.561 -2.023 1.00 98.56 119 LEU A N 1
ATOM 965 C CA . LEU A 1 119 ? -4.068 0.450 -0.662 1.00 98.56 119 LEU A CA 1
ATOM 966 C C . LEU A 1 119 ? -2.949 -0.593 -0.613 1.00 98.56 119 LEU A C 1
ATOM 968 O O . LEU A 1 119 ? -3.067 -1.642 -1.255 1.00 98.56 119 LEU A O 1
ATOM 972 N N . THR A 1 120 ? -1.901 -0.323 0.161 1.00 98.44 120 THR A N 1
ATOM 973 C CA . THR A 1 120 ? -0.704 -1.165 0.277 1.00 98.44 120 THR A CA 1
ATOM 974 C C . THR A 1 120 ? -0.568 -1.750 1.681 1.00 98.44 120 THR A C 1
ATOM 976 O O . THR A 1 120 ? -0.788 -1.064 2.678 1.00 98.44 120 THR A O 1
ATOM 979 N N . ASP A 1 121 ? -0.195 -3.031 1.778 1.00 97.94 121 ASP A N 1
ATOM 980 C CA . ASP A 1 121 ? 0.002 -3.711 3.071 1.00 97.94 121 ASP A CA 1
ATOM 981 C C . ASP A 1 121 ? 1.321 -3.338 3.774 1.00 97.94 121 ASP A C 1
ATOM 983 O O . ASP A 1 121 ? 1.556 -3.726 4.919 1.00 97.94 121 ASP A O 1
ATOM 987 N N . ARG A 1 122 ? 2.191 -2.607 3.071 1.00 97.69 122 ARG A N 1
ATOM 988 C CA . ARG A 1 122 ? 3.497 -2.119 3.517 1.00 97.69 122 ARG A CA 1
ATOM 989 C C . ARG A 1 122 ? 3.916 -0.902 2.697 1.00 97.69 122 ARG A C 1
ATOM 991 O O . ARG A 1 122 ? 3.345 -0.627 1.641 1.00 97.69 122 ARG A O 1
ATOM 998 N N . SER A 1 123 ? 4.980 -0.240 3.143 1.00 98.25 123 SER A N 1
ATOM 999 C CA . SER A 1 123 ? 5.618 0.827 2.376 1.00 98.25 123 SER A CA 1
ATOM 1000 C C . SER A 1 123 ? 6.221 0.304 1.077 1.00 98.25 123 SER A C 1
ATOM 1002 O O . SER A 1 123 ? 7.004 -0.646 1.084 1.00 98.25 123 SER A O 1
ATOM 1004 N N . GLN A 1 124 ? 5.883 0.961 -0.027 1.00 98.62 124 GLN A N 1
ATOM 1005 C CA . GLN A 1 124 ? 6.390 0.670 -1.366 1.00 98.62 124 GLN A CA 1
ATOM 1006 C C . GLN A 1 124 ? 6.801 1.962 -2.078 1.00 98.62 124 GLN A C 1
ATOM 1008 O O . GLN A 1 124 ? 6.509 3.063 -1.611 1.00 98.62 124 GLN A O 1
ATOM 1013 N N . GLY A 1 125 ? 7.478 1.831 -3.217 1.00 98.62 125 GLY A N 1
ATOM 1014 C CA . GLY A 1 125 ? 7.622 2.918 -4.184 1.00 98.62 125 GLY A CA 1
ATOM 1015 C C . GLY A 1 125 ? 6.535 2.812 -5.250 1.00 98.62 125 GLY A C 1
ATOM 1016 O O . GLY A 1 125 ? 6.253 1.707 -5.717 1.00 98.62 125 GLY A O 1
ATOM 1017 N N . GLY A 1 126 ? 5.939 3.934 -5.649 1.00 98.50 126 GLY A N 1
ATOM 1018 C CA . GLY A 1 126 ? 4.937 3.947 -6.712 1.00 98.50 126 GLY A CA 1
ATOM 1019 C C . GLY A 1 126 ? 4.846 5.263 -7.472 1.00 98.50 126 GLY A C 1
ATOM 1020 O O . GLY A 1 126 ? 5.299 6.308 -6.999 1.00 98.50 126 GLY A O 1
ATOM 1021 N N . ALA A 1 127 ? 4.247 5.195 -8.658 1.00 98.25 127 ALA A N 1
ATOM 1022 C CA . ALA A 1 127 ? 4.124 6.314 -9.587 1.00 98.25 127 ALA A CA 1
ATOM 1023 C C . ALA A 1 127 ? 2.886 6.185 -10.494 1.00 98.25 127 ALA A C 1
ATOM 1025 O O . ALA A 1 127 ? 2.314 5.104 -10.650 1.00 98.25 127 ALA A O 1
ATOM 1026 N N . SER A 1 128 ? 2.513 7.291 -11.144 1.00 97.94 128 SER A N 1
ATOM 1027 C CA . SER A 1 128 ? 1.611 7.328 -12.305 1.00 97.94 128 SER A CA 1
ATOM 1028 C C . SER A 1 128 ? 2.356 7.963 -13.480 1.00 97.94 128 SER A C 1
ATOM 1030 O O . SER A 1 128 ? 2.269 9.168 -13.705 1.00 97.94 128 SER A O 1
ATOM 1032 N N . LEU A 1 129 ? 3.120 7.150 -14.211 1.00 95.94 129 LEU A N 1
ATOM 1033 C CA . LEU A 1 129 ? 3.995 7.611 -15.302 1.00 95.94 129 LEU A CA 1
ATOM 1034 C C . LEU A 1 129 ? 3.245 7.904 -16.608 1.00 95.94 129 LEU A C 1
ATOM 1036 O O . LEU A 1 129 ? 3.742 8.616 -17.476 1.00 95.94 129 LEU A O 1
ATOM 1040 N N . VAL A 1 130 ? 2.058 7.324 -16.766 1.00 96.50 130 VAL A N 1
ATOM 1041 C CA . VAL A 1 130 ? 1.183 7.496 -17.926 1.00 96.50 130 VAL A CA 1
ATOM 1042 C C . VAL A 1 130 ? -0.237 7.664 -17.408 1.00 96.50 130 VAL A C 1
ATOM 1044 O O . VAL A 1 130 ? -0.618 7.012 -16.434 1.00 96.50 130 VAL A O 1
ATOM 1047 N N . ASP A 1 131 ? -1.019 8.512 -18.069 1.00 97.12 131 ASP A N 1
ATOM 1048 C CA . ASP A 1 131 ? -2.427 8.703 -17.740 1.00 97.12 131 ASP A CA 1
ATOM 1049 C C . ASP A 1 131 ? -3.189 7.371 -17.669 1.00 97.12 131 ASP A C 1
ATOM 1051 O O . ASP A 1 131 ? -3.019 6.468 -18.496 1.00 97.12 131 ASP A O 1
ATOM 1055 N N . GLY A 1 132 ? -4.024 7.249 -16.641 1.00 98.00 132 GLY A N 1
ATOM 1056 C CA . GLY A 1 132 ? -4.818 6.068 -16.337 1.00 98.00 132 GLY A CA 1
ATOM 1057 C C . GLY A 1 132 ? -4.036 4.934 -15.683 1.00 98.00 132 GLY A C 1
ATOM 1058 O O . GLY A 1 132 ? -4.631 3.881 -15.433 1.00 98.00 132 GLY A O 1
ATOM 1059 N N . GLN A 1 133 ? -2.740 5.109 -15.399 1.00 98.31 133 GLN A N 1
ATOM 1060 C CA . GLN A 1 133 ? -1.881 4.054 -14.864 1.00 98.31 133 GLN A CA 1
ATOM 1061 C C . GLN A 1 133 ? -1.378 4.364 -13.459 1.00 98.31 133 GLN A C 1
ATOM 1063 O O . GLN A 1 133 ? -0.976 5.477 -13.147 1.00 98.31 133 GLN A O 1
ATOM 1068 N N . VAL A 1 134 ? -1.338 3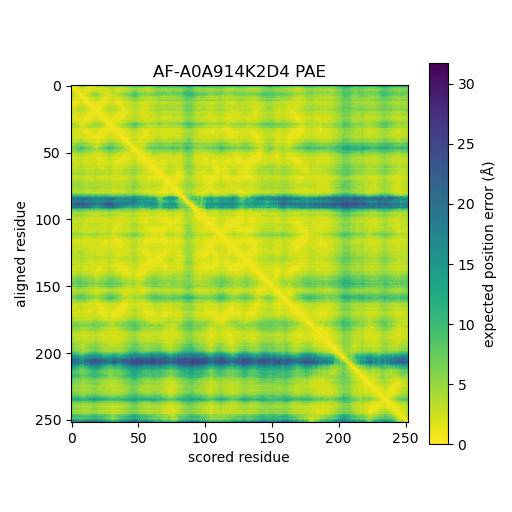.331 -12.626 1.00 98.62 134 VAL A N 1
ATOM 1069 C CA . VAL A 1 134 ? -0.655 3.346 -11.332 1.00 98.62 134 VAL A CA 1
ATOM 1070 C C . VAL A 1 134 ? 0.262 2.140 -11.280 1.00 98.62 134 VAL A C 1
ATOM 1072 O O . VAL A 1 134 ? -0.184 1.023 -11.547 1.00 98.62 134 VAL A O 1
ATOM 1075 N N . GLU A 1 135 ? 1.519 2.339 -10.908 1.00 98.62 135 GLU A N 1
ATOM 1076 C CA . GLU A 1 135 ? 2.457 1.250 -10.656 1.00 98.62 135 GLU A CA 1
ATOM 1077 C C . GLU A 1 135 ? 3.043 1.289 -9.250 1.00 98.62 135 GLU A C 1
ATOM 1079 O O . GLU A 1 135 ? 3.236 2.354 -8.667 1.00 98.62 135 GLU A O 1
ATOM 1084 N N . LEU A 1 136 ? 3.295 0.095 -8.715 1.00 98.88 136 LEU A N 1
ATOM 1085 C CA . LEU A 1 136 ? 3.907 -0.138 -7.411 1.00 98.88 136 LEU A CA 1
ATOM 1086 C C . LEU A 1 136 ? 5.030 -1.158 -7.567 1.00 98.88 136 LEU A C 1
ATOM 1088 O O . LEU A 1 136 ? 4.810 -2.248 -8.107 1.00 98.88 136 LEU A O 1
ATOM 1092 N N . MET A 1 137 ? 6.214 -0.823 -7.063 1.00 98.81 137 MET A N 1
ATOM 1093 C CA . MET A 1 137 ? 7.343 -1.743 -6.984 1.00 98.81 137 MET A CA 1
ATOM 1094 C C . MET A 1 137 ? 7.118 -2.727 -5.834 1.00 98.81 137 MET A C 1
ATOM 1096 O O . MET A 1 137 ? 6.992 -2.343 -4.673 1.00 98.81 137 MET A O 1
ATOM 1100 N N . LEU A 1 138 ? 7.033 -4.010 -6.176 1.00 98.56 138 LEU A N 1
ATOM 1101 C CA . LEU A 1 138 ? 6.729 -5.102 -5.254 1.00 98.56 138 LEU A CA 1
ATOM 1102 C C . LEU A 1 138 ? 7.978 -5.667 -4.589 1.00 98.56 138 LEU A C 1
ATOM 1104 O O . LEU A 1 138 ? 7.947 -6.019 -3.412 1.00 98.56 138 LEU A O 1
ATOM 1108 N N . HIS A 1 139 ? 9.045 -5.822 -5.372 1.00 98.50 139 HIS A N 1
ATOM 1109 C CA . HIS A 1 139 ? 10.284 -6.454 -4.937 1.00 98.50 139 HIS A CA 1
ATOM 1110 C C . HIS A 1 139 ? 11.431 -6.055 -5.863 1.00 98.50 139 HIS A C 1
ATOM 1112 O O . HIS A 1 139 ? 11.205 -5.798 -7.047 1.00 98.50 139 HIS A O 1
ATOM 1118 N N . ARG A 1 140 ? 12.658 -6.029 -5.352 1.00 97.75 140 ARG A N 1
ATOM 1119 C CA . ARG A 1 140 ? 13.856 -5.717 -6.129 1.00 97.75 140 ARG A CA 1
ATOM 1120 C C . ARG A 1 140 ? 15.037 -6.556 -5.665 1.00 97.75 140 ARG A C 1
ATOM 1122 O O . ARG A 1 140 ? 15.164 -6.857 -4.484 1.00 97.75 140 ARG A O 1
ATOM 1129 N N . ARG A 1 141 ? 15.891 -6.933 -6.610 1.00 97.69 141 ARG A N 1
ATOM 1130 C CA . ARG A 1 141 ? 17.148 -7.638 -6.354 1.00 97.69 141 ARG A CA 1
ATOM 1131 C C . ARG A 1 141 ? 18.208 -7.075 -7.287 1.00 97.69 141 ARG A C 1
ATOM 1133 O O . ARG A 1 141 ? 18.042 -7.154 -8.505 1.00 97.69 141 ARG A O 1
ATOM 1140 N N . MET A 1 142 ? 19.256 -6.498 -6.716 1.00 97.19 142 MET A N 1
ATOM 1141 C CA . MET A 1 142 ? 20.341 -5.823 -7.428 1.00 97.19 142 MET A CA 1
ATOM 1142 C C . MET A 1 142 ? 21.664 -6.529 -7.134 1.00 97.19 142 MET A C 1
ATOM 1144 O O . MET A 1 142 ? 21.819 -7.136 -6.078 1.00 97.19 142 MET A O 1
ATOM 1148 N N . TYR A 1 143 ? 22.604 -6.474 -8.078 1.00 96.12 143 TYR A N 1
ATOM 1149 C CA . TYR A 1 143 ? 23.890 -7.179 -7.977 1.00 96.12 143 TYR A CA 1
ATOM 1150 C C . TYR A 1 143 ? 25.099 -6.244 -7.925 1.00 96.12 143 TYR A C 1
ATOM 1152 O O . TYR A 1 143 ? 26.224 -6.726 -7.835 1.00 96.12 143 TYR A O 1
ATOM 1160 N N . ASP A 1 144 ? 24.840 -4.938 -7.920 1.00 95.25 144 ASP A N 1
ATOM 1161 C CA . ASP A 1 144 ? 25.822 -3.875 -7.771 1.00 95.25 144 ASP A CA 1
ATOM 1162 C C . ASP A 1 144 ? 25.425 -2.995 -6.577 1.00 95.25 144 ASP A C 1
ATOM 1164 O O . ASP A 1 144 ? 24.232 -2.810 -6.305 1.00 95.25 144 ASP A O 1
ATOM 1168 N N . ASP A 1 145 ? 26.427 -2.483 -5.864 1.00 95.56 145 ASP A N 1
ATOM 1169 C CA . ASP A 1 145 ? 26.270 -1.483 -4.805 1.00 95.56 145 ASP A CA 1
ATOM 1170 C C . ASP A 1 145 ? 26.044 -0.092 -5.418 1.00 95.56 145 ASP A C 1
ATOM 1172 O O . ASP A 1 145 ? 26.582 0.245 -6.480 1.00 95.56 145 ASP A O 1
ATOM 1176 N N . ASP A 1 146 ? 25.243 0.734 -4.749 1.00 95.25 146 ASP A N 1
ATOM 1177 C CA . ASP A 1 146 ? 24.923 2.085 -5.215 1.00 95.25 146 ASP A CA 1
ATOM 1178 C C . ASP A 1 146 ? 25.942 3.148 -4.764 1.00 95.25 146 ASP A C 1
ATOM 1180 O O . ASP A 1 146 ? 25.833 4.305 -5.170 1.00 95.25 146 ASP A O 1
ATOM 1184 N N . HIS A 1 147 ? 26.968 2.748 -4.006 1.00 95.25 147 HIS A N 1
ATOM 1185 C CA . HIS A 1 147 ? 28.077 3.565 -3.515 1.00 95.25 147 HIS A CA 1
ATOM 1186 C C . HIS A 1 147 ? 27.665 4.676 -2.535 1.00 95.25 147 HIS A C 1
ATOM 1188 O O . HIS A 1 147 ? 28.358 5.689 -2.413 1.00 95.25 147 HIS A O 1
ATOM 1194 N N . TRP A 1 148 ? 26.577 4.473 -1.779 1.00 95.00 148 TRP A N 1
ATOM 1195 C CA . TRP A 1 148 ? 26.126 5.395 -0.722 1.00 95.00 148 TRP A CA 1
ATOM 1196 C C . TRP A 1 148 ? 26.478 4.952 0.710 1.00 95.00 148 TRP A C 1
ATOM 1198 O O . TRP A 1 148 ? 26.011 5.556 1.677 1.00 95.00 148 TRP A O 1
ATOM 1208 N N . GLY A 1 149 ? 27.353 3.951 0.857 1.00 96.50 149 GLY A N 1
ATOM 1209 C CA . GLY A 1 149 ? 28.037 3.628 2.119 1.00 96.50 149 GLY A CA 1
ATOM 1210 C C . GLY A 1 149 ? 27.581 2.355 2.833 1.00 96.50 149 GLY A C 1
ATOM 1211 O O . GLY A 1 149 ? 28.096 2.072 3.912 1.00 96.50 149 GLY A O 1
ATOM 1212 N N . VAL A 1 150 ? 26.639 1.594 2.264 1.00 96.44 150 VAL A N 1
ATOM 1213 C CA . VAL A 1 150 ? 26.297 0.248 2.768 1.00 96.44 150 VAL A CA 1
ATOM 1214 C C . VAL A 1 150 ? 27.333 -0.786 2.312 1.00 96.44 150 VAL A C 1
ATOM 1216 O O . VAL A 1 150 ? 27.609 -1.715 3.062 1.00 96.44 150 VAL A O 1
ATOM 1219 N N . GLU A 1 151 ? 27.944 -0.584 1.136 1.00 95.31 151 GLU A N 1
ATOM 1220 C CA . GLU A 1 151 ? 28.977 -1.457 0.552 1.00 95.31 151 GLU A CA 1
ATOM 1221 C C . GLU A 1 151 ? 28.486 -2.893 0.289 1.00 95.31 151 GLU A C 1
ATOM 1223 O O . GLU A 1 151 ? 29.261 -3.851 0.271 1.00 95.31 151 GLU A O 1
ATOM 1228 N N . GLU A 1 152 ? 27.185 -3.049 0.041 1.00 95.81 152 GLU A N 1
ATOM 1229 C CA . GLU A 1 152 ? 26.549 -4.330 -0.251 1.00 95.81 152 GLU A CA 1
ATOM 1230 C C . GLU A 1 152 ? 25.505 -4.157 -1.356 1.00 95.81 152 GLU A C 1
ATOM 1232 O O . GLU A 1 152 ? 24.660 -3.262 -1.322 1.00 95.81 152 GLU A O 1
ATOM 1237 N N . ALA A 1 153 ? 25.510 -5.070 -2.328 1.00 96.06 153 ALA A N 1
ATOM 1238 C CA . ALA A 1 153 ? 24.411 -5.163 -3.277 1.00 96.06 153 ALA A CA 1
ATOM 1239 C C . ALA A 1 153 ? 23.132 -5.630 -2.563 1.00 96.06 153 ALA A C 1
ATOM 1241 O O . ALA A 1 153 ? 23.177 -6.470 -1.662 1.00 96.06 153 ALA A O 1
ATOM 1242 N N . LEU A 1 154 ? 21.970 -5.162 -3.027 1.00 97.44 154 LEU A N 1
ATOM 1243 C CA . LEU A 1 154 ? 20.671 -5.635 -2.541 1.00 97.44 154 LEU A CA 1
ATOM 1244 C C . LEU A 1 154 ? 20.347 -7.038 -3.100 1.00 97.44 154 LEU A C 1
ATOM 1246 O O . LEU A 1 154 ? 19.464 -7.207 -3.944 1.00 97.44 154 LEU A O 1
ATOM 1250 N N . ASP A 1 155 ? 21.092 -8.044 -2.639 1.00 96.88 155 ASP A N 1
ATOM 1251 C CA . ASP A 1 155 ? 21.065 -9.439 -3.094 1.00 96.88 155 ASP A CA 1
ATOM 1252 C C . ASP A 1 155 ? 20.572 -10.384 -1.983 1.00 96.88 155 ASP A C 1
ATOM 1254 O O . ASP A 1 155 ? 21.289 -11.274 -1.526 1.00 96.88 155 ASP A O 1
ATOM 1258 N N . GLU A 1 156 ? 19.334 -10.191 -1.520 1.00 96.25 156 GLU A N 1
ATOM 1259 C CA . GLU A 1 156 ? 18.769 -10.986 -0.423 1.00 96.25 156 GLU A CA 1
ATOM 1260 C C . GLU A 1 156 ? 18.609 -12.473 -0.821 1.00 96.25 156 GLU A C 1
ATOM 1262 O O . GLU A 1 156 ? 17.787 -12.801 -1.688 1.00 96.25 156 GLU A O 1
ATOM 1267 N N . PRO A 1 157 ? 19.334 -13.416 -0.183 1.00 92.88 157 PRO A N 1
ATOM 1268 C CA . PRO A 1 157 ? 19.405 -14.805 -0.644 1.00 92.88 157 PRO A CA 1
ATOM 1269 C C . PRO A 1 157 ? 18.189 -15.659 -0.247 1.00 92.88 157 PRO A C 1
ATOM 1271 O O . PRO A 1 157 ? 17.987 -16.736 -0.811 1.00 92.88 157 PRO A O 1
ATOM 1274 N N . GLY A 1 158 ? 17.364 -15.202 0.702 1.00 93.75 158 GLY A N 1
ATOM 1275 C CA . GLY A 1 158 ? 16.281 -16.004 1.281 1.00 93.75 158 GLY A CA 1
ATOM 1276 C C . GLY A 1 158 ? 16.783 -17.251 2.028 1.00 93.75 158 GLY A C 1
ATOM 1277 O O . GLY A 1 158 ? 17.981 -17.444 2.225 1.00 93.75 158 GLY A O 1
ATOM 1278 N N . ASN A 1 159 ? 15.862 -18.123 2.448 1.00 91.19 159 ASN A N 1
ATOM 1279 C CA . ASN A 1 159 ? 16.197 -19.289 3.282 1.00 91.19 159 ASN A CA 1
ATOM 1280 C C . ASN A 1 159 ? 16.933 -20.412 2.530 1.00 91.19 159 ASN A C 1
ATOM 1282 O O . ASN A 1 159 ? 17.631 -21.205 3.155 1.00 91.19 159 ASN A O 1
ATOM 1286 N N . ASP A 1 160 ? 16.748 -20.521 1.212 1.00 91.44 160 ASP A N 1
ATOM 1287 C CA . ASP A 1 160 ? 17.330 -21.582 0.380 1.00 91.44 160 ASP A CA 1
ATOM 1288 C C . ASP A 1 160 ? 18.499 -21.097 -0.496 1.00 91.44 160 ASP A C 1
ATOM 1290 O O . ASP A 1 160 ? 19.005 -21.854 -1.329 1.00 91.44 160 ASP A O 1
ATOM 1294 N N . GLY A 1 161 ? 18.923 -19.840 -0.322 1.00 92.62 161 GLY A N 1
ATOM 1295 C CA . GLY A 1 161 ? 20.017 -19.218 -1.067 1.00 92.62 161 GLY A CA 1
ATOM 1296 C C . GLY A 1 161 ? 19.665 -18.783 -2.493 1.00 92.62 161 GLY A C 1
ATOM 1297 O O . GLY A 1 161 ? 20.521 -18.236 -3.190 1.00 92.62 161 GLY A O 1
ATOM 1298 N N . LYS A 1 162 ? 18.437 -19.027 -2.968 1.00 91.94 162 LYS A N 1
ATOM 1299 C CA . LYS A 1 162 ? 18.059 -18.774 -4.370 1.00 91.94 162 LYS A CA 1
ATOM 1300 C C . LYS A 1 162 ? 17.494 -17.381 -4.607 1.00 91.94 162 LYS A C 1
ATOM 1302 O O . LYS A 1 162 ? 17.394 -16.972 -5.764 1.00 91.94 162 LYS A O 1
ATOM 1307 N N . GLY A 1 163 ? 17.173 -16.644 -3.552 1.00 95.56 163 GLY A N 1
ATOM 1308 C CA . GLY A 1 163 ? 16.573 -15.315 -3.587 1.00 95.56 163 GLY A CA 1
ATOM 1309 C C . GLY A 1 163 ? 15.364 -15.222 -2.664 1.00 95.56 163 GLY A C 1
ATOM 1310 O O . GLY A 1 163 ? 14.556 -16.150 -2.593 1.00 95.56 163 GLY A O 1
ATOM 1311 N N . LEU A 1 164 ? 15.210 -14.091 -1.979 1.00 97.75 164 LEU A N 1
ATOM 1312 C CA . LEU A 1 164 ? 14.067 -13.857 -1.103 1.00 97.75 164 LEU A CA 1
ATOM 1313 C C . LEU A 1 164 ? 12.745 -13.894 -1.886 1.00 97.75 164 LEU A C 1
ATOM 1315 O O . LEU A 1 164 ? 12.595 -13.239 -2.922 1.00 97.75 164 LEU A O 1
ATOM 1319 N N . VAL A 1 165 ? 11.776 -14.643 -1.357 1.00 97.94 165 VAL A N 1
ATOM 1320 C CA . VAL A 1 165 ? 10.394 -14.670 -1.844 1.00 97.94 165 VAL A CA 1
ATOM 1321 C C . VAL A 1 165 ? 9.542 -13.804 -0.935 1.00 97.94 165 VAL A C 1
ATOM 1323 O O . VAL A 1 165 ? 9.470 -14.047 0.270 1.00 97.94 165 VAL A O 1
ATOM 1326 N N . VAL A 1 166 ? 8.865 -12.821 -1.518 1.00 97.94 166 VAL A N 1
ATOM 1327 C CA . VAL A 1 166 ? 7.986 -11.906 -0.794 1.00 97.94 166 VAL A CA 1
ATOM 1328 C C . VAL A 1 166 ? 6.547 -12.151 -1.221 1.00 97.94 166 VAL A C 1
ATOM 1330 O O . VAL A 1 166 ? 6.245 -12.330 -2.402 1.00 97.94 166 VAL A O 1
ATOM 1333 N N . ARG A 1 167 ? 5.649 -12.152 -0.239 1.00 98.25 167 ARG A N 1
ATOM 1334 C CA . ARG A 1 167 ? 4.204 -12.134 -0.442 1.00 98.25 167 ARG A CA 1
ATOM 1335 C C . ARG A 1 167 ? 3.637 -10.861 0.152 1.00 98.25 167 ARG A C 1
ATOM 1337 O O . ARG A 1 167 ? 4.017 -10.496 1.269 1.00 98.25 167 ARG A O 1
ATOM 1344 N N . GLY A 1 168 ? 2.710 -10.237 -0.554 1.00 98.12 168 GLY A N 1
ATOM 1345 C CA . GLY A 1 168 ? 2.002 -9.069 -0.062 1.00 98.12 168 GLY A CA 1
ATOM 1346 C C . GLY A 1 168 ? 0.637 -8.904 -0.705 1.00 98.12 168 GLY A C 1
ATOM 1347 O O . GLY A 1 168 ? 0.195 -9.732 -1.506 1.00 98.12 168 GLY A O 1
ATOM 1348 N N . LYS A 1 169 ? -0.057 -7.851 -0.290 1.00 98.06 169 LYS A N 1
ATOM 1349 C CA . LYS A 1 169 ? -1.434 -7.575 -0.679 1.00 98.06 169 LYS A CA 1
ATOM 1350 C C . LYS A 1 169 ? -1.617 -6.129 -1.093 1.00 98.06 169 LYS A C 1
ATOM 1352 O O . LYS A 1 169 ? -1.102 -5.223 -0.445 1.00 98.06 169 LYS A O 1
ATOM 1357 N N . HIS A 1 170 ? -2.434 -5.930 -2.118 1.00 98.75 170 HIS A N 1
ATOM 1358 C CA . HIS A 1 170 ? -3.035 -4.642 -2.435 1.00 98.75 170 HIS A CA 1
ATOM 1359 C C . HIS A 1 170 ? -4.555 -4.750 -2.408 1.00 98.75 170 HIS A C 1
ATOM 1361 O O . HIS A 1 170 ? -5.106 -5.764 -2.841 1.00 98.75 170 HIS A O 1
ATOM 1367 N N . TRP A 1 171 ? -5.240 -3.699 -1.963 1.00 98.56 171 TRP A N 1
ATOM 1368 C CA . TRP A 1 171 ? -6.684 -3.558 -2.165 1.00 98.56 171 TRP A CA 1
ATOM 1369 C C . TRP A 1 171 ? -6.939 -2.455 -3.186 1.00 98.56 171 TRP A C 1
ATOM 1371 O O . TRP A 1 171 ? -6.536 -1.313 -2.978 1.00 98.56 171 TRP A O 1
ATOM 1381 N N . LEU A 1 172 ? -7.589 -2.808 -4.294 1.00 98.38 172 LEU A N 1
ATOM 1382 C CA . LEU A 1 172 ? -8.015 -1.868 -5.325 1.00 98.38 172 LEU A CA 1
ATOM 1383 C C . LEU A 1 172 ? -9.455 -1.446 -5.056 1.00 98.38 172 LEU A C 1
ATOM 1385 O O . LEU A 1 172 ? -10.349 -2.292 -4.980 1.00 98.38 172 LEU A O 1
ATOM 1389 N N . ILE A 1 173 ? -9.668 -0.140 -4.966 1.00 98.12 173 ILE A N 1
ATOM 1390 C CA . ILE A 1 173 ? -10.975 0.496 -4.819 1.00 98.12 173 ILE A CA 1
ATOM 1391 C C . ILE A 1 173 ? -11.219 1.333 -6.076 1.00 98.12 173 ILE A C 1
ATOM 1393 O O . ILE A 1 173 ? -10.356 2.114 -6.480 1.00 98.12 173 ILE A O 1
ATOM 1397 N N . LEU A 1 174 ? -12.381 1.149 -6.703 1.00 96.94 174 LEU A N 1
ATOM 1398 C CA . LEU A 1 174 ? -12.828 1.931 -7.853 1.00 96.94 174 LEU A CA 1
ATOM 1399 C C . LEU A 1 174 ? -14.213 2.495 -7.552 1.00 96.94 174 LEU A C 1
ATOM 1401 O O . LEU A 1 174 ? -15.154 1.742 -7.304 1.00 96.94 174 LEU A O 1
ATOM 1405 N N . GLU A 1 175 ? -14.334 3.813 -7.589 1.00 96.19 175 GLU A N 1
ATOM 1406 C CA . GLU A 1 175 ? -15.538 4.520 -7.158 1.00 96.19 175 GLU A CA 1
ATOM 1407 C C . GLU A 1 175 ? -15.778 5.792 -7.985 1.00 96.19 175 GLU A C 1
ATOM 1409 O O . GLU A 1 175 ? -14.860 6.274 -8.656 1.00 96.19 175 GLU A O 1
ATOM 1414 N N . PRO A 1 176 ? -16.999 6.357 -7.971 1.00 96.62 176 PRO A N 1
ATOM 1415 C CA . PRO A 1 176 ? -17.247 7.682 -8.527 1.00 96.62 176 PRO A CA 1
ATOM 1416 C C . PRO A 1 176 ? -16.327 8.748 -7.916 1.00 96.62 176 PRO A C 1
ATOM 1418 O O . PRO A 1 176 ? -16.062 8.741 -6.717 1.00 96.62 176 PRO A O 1
ATOM 1421 N N . ALA A 1 177 ? -15.884 9.716 -8.720 1.00 93.81 177 ALA A N 1
ATOM 1422 C CA . ALA A 1 177 ? -14.979 10.775 -8.256 1.00 93.81 177 ALA A CA 1
ATOM 1423 C C . ALA A 1 177 ? -15.574 11.630 -7.118 1.00 93.81 177 ALA A C 1
ATOM 1425 O O . ALA A 1 177 ? -14.833 12.145 -6.283 1.00 93.81 177 ALA A O 1
ATOM 1426 N N . ALA A 1 178 ? -16.905 11.750 -7.080 1.00 92.50 178 ALA A N 1
ATOM 1427 C CA . ALA A 1 178 ? -17.655 12.490 -6.066 1.00 92.50 178 ALA A CA 1
ATOM 1428 C C . ALA A 1 178 ? -17.925 11.693 -4.774 1.00 92.50 178 ALA A C 1
ATOM 1430 O O . ALA A 1 178 ? -18.591 12.208 -3.884 1.00 92.50 178 ALA A O 1
ATOM 1431 N N . SER A 1 179 ? -17.472 10.440 -4.670 1.00 92.81 179 SER A N 1
ATOM 1432 C CA . SER A 1 179 ? -17.641 9.659 -3.444 1.00 92.81 179 SER A CA 1
ATOM 1433 C C . SER A 1 179 ? -16.790 10.218 -2.301 1.00 92.81 179 SER A C 1
ATOM 1435 O O . SER A 1 179 ? -15.626 10.589 -2.501 1.00 92.81 179 SER A O 1
ATOM 1437 N N . SER A 1 180 ? -17.336 10.175 -1.084 1.00 89.69 180 SER A N 1
ATOM 1438 C CA . SER A 1 180 ? -16.577 10.402 0.149 1.00 89.69 180 SER A CA 1
ATOM 1439 C C . SER A 1 180 ? -15.409 9.411 0.249 1.00 89.69 180 SER A C 1
ATOM 1441 O O . SER A 1 180 ? -15.535 8.236 -0.085 1.00 89.69 180 SER A O 1
ATOM 1443 N N . GLN A 1 181 ? -14.255 9.878 0.724 1.00 91.12 181 GLN A N 1
ATOM 1444 C CA . GLN A 1 181 ? -13.054 9.056 0.939 1.00 91.12 181 GLN A CA 1
ATOM 1445 C C . GLN A 1 181 ? -13.016 8.388 2.319 1.00 91.12 181 GLN A C 1
ATOM 1447 O O . GLN A 1 181 ? -12.051 7.693 2.652 1.00 91.12 181 GLN A O 1
ATOM 1452 N N . LYS A 1 182 ? -14.046 8.581 3.144 1.00 91.88 182 LYS A N 1
ATOM 1453 C CA . LYS A 1 182 ? -14.108 8.060 4.511 1.00 91.88 182 LYS A CA 1
ATOM 1454 C C . LYS A 1 182 ? -13.948 6.541 4.579 1.00 91.88 182 LYS A C 1
ATOM 1456 O O . LYS A 1 182 ? -13.179 6.039 5.401 1.00 91.88 182 LYS A O 1
ATOM 1461 N N . ASP A 1 183 ? -14.607 5.808 3.688 1.00 90.06 183 ASP A N 1
ATOM 1462 C CA . ASP A 1 183 ? -14.530 4.345 3.675 1.00 90.06 183 ASP A CA 1
ATOM 1463 C C . ASP A 1 183 ? -13.139 3.860 3.255 1.00 90.06 183 ASP A C 1
ATOM 1465 O O . ASP A 1 183 ? -12.583 2.961 3.880 1.00 90.06 183 ASP A O 1
ATOM 1469 N N . GLN A 1 184 ? -12.507 4.520 2.281 1.00 91.44 184 GLN A N 1
ATOM 1470 C CA . GLN A 1 184 ? -11.118 4.246 1.898 1.00 91.44 184 GLN A CA 1
ATOM 1471 C C . GLN A 1 184 ? -10.152 4.453 3.075 1.00 91.44 184 GLN A C 1
ATOM 1473 O O . GLN A 1 184 ? -9.224 3.666 3.279 1.00 91.44 184 GLN A O 1
ATOM 1478 N N . ARG A 1 185 ? -10.359 5.510 3.866 1.00 93.81 185 ARG A N 1
ATOM 1479 C CA . ARG A 1 185 ? -9.560 5.796 5.065 1.00 93.81 185 ARG A CA 1
ATOM 1480 C C . ARG A 1 185 ? -9.710 4.710 6.118 1.00 93.81 185 ARG A C 1
ATOM 1482 O O . ARG A 1 185 ? -8.713 4.269 6.688 1.00 93.81 185 ARG A O 1
ATOM 1489 N N . LYS A 1 186 ? -10.944 4.267 6.340 1.00 94.19 186 LYS A N 1
ATOM 1490 C CA . LYS A 1 186 ? -11.261 3.176 7.257 1.00 94.19 186 LYS A CA 1
ATOM 1491 C C . LYS A 1 186 ? -10.638 1.858 6.791 1.00 94.19 186 LYS A C 1
ATOM 1493 O O . LYS A 1 186 ? -9.971 1.206 7.585 1.00 94.19 186 LYS A O 1
ATOM 1498 N N . LEU A 1 187 ? -10.754 1.523 5.505 1.00 95.50 187 LEU A N 1
ATOM 1499 C CA . LEU A 1 187 ? -10.136 0.331 4.916 1.00 95.50 187 LEU A CA 1
ATOM 1500 C C . LEU A 1 187 ? -8.608 0.336 5.055 1.00 95.50 187 LEU A C 1
ATOM 1502 O O . LEU A 1 187 ? -8.022 -0.700 5.351 1.00 95.50 187 LEU A O 1
ATOM 1506 N N . ALA A 1 188 ? -7.951 1.491 4.902 1.00 95.75 188 ALA A N 1
ATOM 1507 C CA . ALA A 1 188 ? -6.508 1.599 5.127 1.00 95.75 188 ALA A CA 1
ATOM 1508 C C . ALA A 1 188 ? -6.124 1.285 6.587 1.00 95.75 188 ALA A C 1
ATOM 1510 O O . ALA A 1 188 ? -5.149 0.572 6.827 1.00 95.75 188 ALA A O 1
ATOM 1511 N N . LEU A 1 189 ? -6.912 1.759 7.561 1.00 95.06 189 LEU A N 1
ATOM 1512 C CA . LEU A 1 189 ? -6.718 1.405 8.971 1.00 95.06 189 LEU A CA 1
ATOM 1513 C C . LEU A 1 189 ? -6.996 -0.078 9.235 1.00 95.06 189 LEU A C 1
ATOM 1515 O O . LEU A 1 189 ? 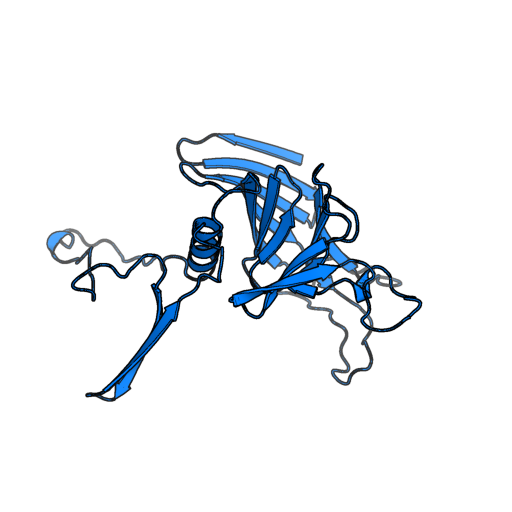-6.235 -0.704 9.963 1.00 95.06 189 LEU A O 1
ATOM 1519 N N . GLU A 1 190 ? -8.043 -0.656 8.646 1.00 94.38 190 GLU A N 1
ATOM 1520 C CA . GLU A 1 190 ? -8.373 -2.082 8.789 1.00 94.38 190 GLU A CA 1
ATOM 1521 C C . GLU A 1 190 ? -7.305 -2.995 8.171 1.00 94.38 190 GLU A C 1
ATOM 1523 O O . GLU A 1 190 ? -6.999 -4.053 8.723 1.00 94.38 190 GLU A O 1
ATOM 1528 N N . MET A 1 191 ? -6.695 -2.577 7.056 1.00 95.44 191 MET A N 1
ATOM 1529 C CA . MET A 1 191 ? -5.568 -3.284 6.448 1.00 95.44 191 MET A CA 1
ATOM 1530 C C . MET A 1 191 ? -4.347 -3.291 7.373 1.00 95.44 191 MET A C 1
ATOM 1532 O O . MET A 1 191 ? -3.701 -4.329 7.510 1.00 95.44 191 MET A O 1
ATOM 1536 N N . PHE A 1 192 ? -4.039 -2.158 8.008 1.00 94.19 192 PHE A N 1
ATOM 1537 C CA . PHE A 1 192 ? -2.897 -2.040 8.916 1.00 94.19 192 PHE A CA 1
ATOM 1538 C C . PHE A 1 192 ? -3.158 -2.708 10.280 1.00 94.19 192 PHE A C 1
ATOM 1540 O O . PHE A 1 192 ? -2.277 -3.354 10.845 1.00 94.19 192 PHE A O 1
ATOM 1547 N N . HIS A 1 193 ? -4.384 -2.606 10.796 1.00 93.81 193 HIS A N 1
ATOM 1548 C CA . HIS A 1 193 ? -4.824 -3.154 12.081 1.00 93.81 193 HIS A CA 1
ATOM 1549 C C . HIS A 1 193 ? -5.731 -4.375 11.902 1.00 93.81 193 HIS A C 1
ATOM 1551 O O . HIS A 1 193 ? -6.853 -4.420 12.413 1.00 93.81 193 HIS A O 1
ATOM 1557 N N . GLN A 1 194 ? -5.235 -5.387 11.188 1.00 93.19 194 GLN A N 1
ATOM 1558 C CA . GLN A 1 194 ? -5.978 -6.632 11.012 1.00 93.19 194 GLN A CA 1
ATOM 1559 C C . GLN A 1 194 ? -6.289 -7.305 12.361 1.00 93.19 194 GLN A C 1
ATOM 1561 O O . GLN A 1 194 ? -5.464 -7.266 13.281 1.00 93.19 194 GLN A O 1
ATOM 1566 N N . PRO A 1 195 ? -7.453 -7.972 12.487 1.00 93.00 195 PRO A N 1
ATOM 1567 C CA . PRO A 1 195 ? -7.798 -8.715 13.691 1.00 93.00 195 PRO A CA 1
ATOM 1568 C C . PRO A 1 195 ? -6.739 -9.762 14.050 1.00 93.00 195 PRO A C 1
ATOM 1570 O O . PRO A 1 195 ? -6.310 -10.553 13.207 1.00 93.00 195 PRO A O 1
ATOM 1573 N N . ILE A 1 196 ? -6.362 -9.811 15.327 1.00 92.81 196 ILE A N 1
ATOM 1574 C CA . ILE A 1 196 ? -5.470 -10.848 15.849 1.00 92.81 196 ILE A CA 1
ATOM 1575 C C . ILE A 1 196 ? -6.298 -12.106 16.099 1.00 92.81 196 ILE A C 1
ATOM 1577 O O . ILE A 1 196 ? -7.180 -12.124 16.956 1.00 92.81 196 ILE A O 1
ATOM 1581 N N . VAL A 1 197 ? -5.995 -13.172 15.363 1.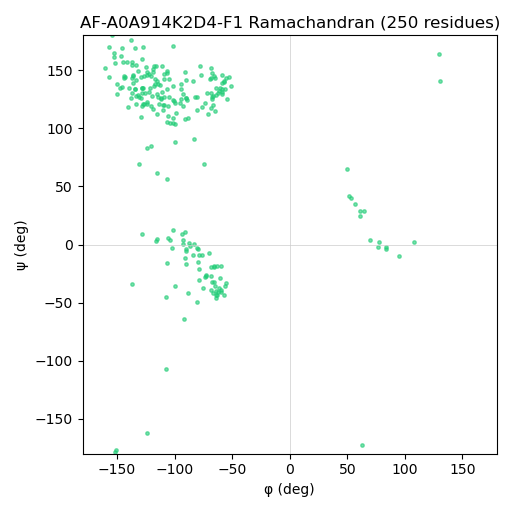00 92.56 197 VAL A N 1
ATOM 1582 C CA . VAL A 1 197 ? -6.643 -14.474 15.541 1.00 92.56 197 VAL A CA 1
ATOM 1583 C C . VAL A 1 197 ? -5.851 -15.299 16.552 1.00 92.56 197 VAL A C 1
ATOM 1585 O O . VAL A 1 197 ? -4.648 -15.500 16.390 1.00 92.56 197 VAL A O 1
ATOM 1588 N N . THR A 1 198 ? -6.524 -15.797 17.590 1.00 88.94 198 THR A N 1
ATOM 1589 C CA . THR A 1 198 ? -5.934 -16.669 18.614 1.00 88.94 198 THR A CA 1
ATOM 1590 C C . THR A 1 198 ? -6.628 -18.027 18.626 1.00 88.94 198 THR A C 1
ATOM 1592 O O . THR A 1 198 ? -7.811 -18.148 18.309 1.00 88.94 198 THR A O 1
ATOM 1595 N N . PHE A 1 199 ? -5.877 -19.073 18.971 1.00 87.81 199 PHE A N 1
ATOM 1596 C CA . PHE A 1 199 ? -6.372 -20.446 19.026 1.00 87.81 199 PHE A CA 1
ATOM 1597 C C . PHE A 1 199 ? -6.008 -21.071 20.371 1.00 87.81 199 PHE A C 1
ATOM 1599 O O . PHE A 1 199 ? -4.928 -20.822 20.907 1.00 87.81 199 PHE A O 1
ATOM 1606 N N . SER A 1 200 ? -6.892 -21.911 20.902 1.00 84.81 200 SER A N 1
ATOM 1607 C CA . SER A 1 200 ? -6.647 -22.712 22.101 1.00 84.81 200 SER A CA 1
ATOM 1608 C C . SER A 1 200 ? -7.094 -24.153 21.874 1.00 84.81 200 SER A C 1
ATOM 1610 O O . SER A 1 200 ? -7.951 -24.435 21.031 1.00 84.81 200 SER A O 1
ATOM 1612 N N . LEU A 1 201 ? -6.493 -25.088 22.613 1.00 87.38 201 LEU A N 1
ATOM 1613 C CA . LEU A 1 201 ? -6.946 -26.474 22.593 1.00 87.38 201 LEU A CA 1
ATOM 1614 C C . LEU A 1 201 ? -8.339 -26.559 23.216 1.00 87.38 201 LEU A C 1
ATOM 1616 O O . LEU A 1 201 ? -8.567 -26.096 24.334 1.00 87.38 201 LEU A O 1
ATOM 1620 N N . PHE A 1 202 ? -9.265 -27.180 22.492 1.00 82.31 202 PHE A N 1
ATOM 1621 C CA . PHE A 1 202 ? -10.610 -27.408 22.995 1.00 82.31 202 PHE A CA 1
ATOM 1622 C C . PHE A 1 202 ? -10.582 -28.418 24.150 1.00 82.31 202 PHE A C 1
ATOM 1624 O O . PHE A 1 202 ? -10.098 -29.538 23.990 1.00 82.31 202 PHE A O 1
ATOM 1631 N N . GLN A 1 203 ? -11.141 -28.033 25.298 1.00 82.00 203 GLN A N 1
ATOM 1632 C CA . GLN A 1 203 ? -11.358 -28.923 26.436 1.00 82.00 203 GLN A CA 1
ATOM 1633 C C . GLN A 1 203 ? -12.866 -29.153 26.624 1.00 82.00 203 GLN A C 1
ATOM 1635 O O . GLN A 1 203 ? -13.624 -28.187 26.737 1.00 82.00 203 GLN A O 1
ATOM 1640 N N . PRO A 1 204 ? -13.346 -30.409 26.657 1.00 79.69 204 PRO A N 1
ATOM 1641 C CA . PRO A 1 204 ? -14.756 -30.695 26.905 1.00 79.69 204 PRO A CA 1
ATOM 1642 C C . PRO A 1 204 ? -15.232 -30.046 28.215 1.00 79.69 204 PRO A C 1
ATOM 1644 O O . PRO A 1 204 ? -14.633 -30.250 29.264 1.00 79.69 204 PRO A O 1
ATOM 1647 N N . GLY A 1 205 ? -16.302 -29.248 28.150 1.00 76.31 205 GLY A N 1
ATOM 1648 C CA . GLY A 1 205 ? -16.847 -28.510 29.300 1.00 76.31 205 GLY A CA 1
ATOM 1649 C C . GLY A 1 205 ? -16.362 -27.060 29.450 1.00 76.31 205 GLY A C 1
ATOM 1650 O O . GLY A 1 205 ? -16.979 -26.306 30.197 1.00 76.31 205 GLY A O 1
ATOM 1651 N N . SER A 1 206 ? -15.350 -26.613 28.693 1.00 70.56 206 SER A N 1
ATOM 1652 C CA . SER A 1 206 ? -14.802 -25.247 28.805 1.00 70.56 206 SER A CA 1
ATOM 1653 C C . SER A 1 206 ? -15.609 -24.155 28.085 1.00 70.56 206 SER A C 1
ATOM 1655 O O . SER A 1 206 ? -15.276 -22.976 28.187 1.00 70.56 206 SER A O 1
ATOM 1657 N N . LYS A 1 207 ? -16.693 -24.503 27.373 1.00 67.06 207 LYS A N 1
ATOM 1658 C CA . LYS A 1 207 ? -17.513 -23.523 26.628 1.00 67.06 207 LYS A CA 1
ATOM 1659 C C . LYS A 1 207 ? -18.055 -22.395 27.511 1.00 67.06 207 LYS A C 1
ATOM 1661 O O . LYS A 1 207 ? -18.118 -21.264 27.054 1.00 67.06 207 LYS A O 1
ATOM 1666 N N . ASN A 1 208 ? -18.405 -22.692 28.763 1.00 66.62 208 ASN A N 1
ATOM 1667 C CA . ASN A 1 208 ? -18.980 -21.705 29.682 1.00 66.62 208 ASN A CA 1
ATOM 1668 C C . ASN A 1 208 ? -17.921 -20.847 30.399 1.00 66.62 208 ASN A C 1
ATOM 1670 O O . ASN A 1 208 ? -18.283 -19.897 31.084 1.00 66.62 208 ASN A O 1
ATOM 1674 N N . SER A 1 209 ? -16.630 -21.176 30.271 1.00 71.31 209 SER A N 1
ATOM 1675 C CA . SER A 1 209 ? -15.525 -20.452 30.920 1.00 71.31 209 SER A CA 1
ATOM 1676 C C . SER A 1 209 ? -14.762 -19.513 29.980 1.00 71.31 209 SER A C 1
ATOM 1678 O O . SER A 1 209 ? -13.836 -18.840 30.422 1.00 71.31 209 SER A O 1
ATOM 1680 N N . ILE A 1 210 ? -15.107 -19.476 28.688 1.00 76.31 210 ILE A N 1
ATOM 1681 C CA . ILE A 1 210 ? -14.428 -18.635 27.694 1.00 76.31 210 ILE A CA 1
ATOM 1682 C C . ILE A 1 210 ? -15.255 -17.367 27.480 1.00 76.31 210 ILE A C 1
ATOM 1684 O O . ILE A 1 210 ? -16.359 -17.423 26.945 1.00 76.31 210 ILE A O 1
ATOM 1688 N N . LEU A 1 211 ? -14.706 -16.219 27.880 1.00 80.00 211 LEU A N 1
ATOM 1689 C CA . LEU A 1 211 ? -15.239 -14.911 27.500 1.00 80.00 211 LEU A CA 1
ATOM 1690 C C . LEU A 1 211 ? -14.962 -14.691 26.009 1.00 80.00 211 LEU A C 1
ATOM 1692 O O . LEU A 1 211 ? -13.805 -14.579 25.608 1.00 80.00 211 LEU A O 1
ATOM 1696 N N . THR A 1 212 ? -16.015 -14.670 25.193 1.00 82.50 212 THR A N 1
ATOM 1697 C CA . THR A 1 212 ? -15.910 -14.490 23.734 1.00 82.50 212 THR A CA 1
ATOM 1698 C C . THR A 1 212 ? -15.977 -13.033 23.299 1.00 82.50 212 THR A C 1
ATOM 1700 O O . THR A 1 212 ? -15.550 -12.727 22.193 1.00 82.50 212 THR A O 1
ATOM 1703 N N . ASP A 1 213 ? -16.460 -12.146 24.171 1.00 86.12 213 ASP A N 1
ATOM 1704 C CA . ASP A 1 213 ? -16.651 -10.729 23.883 1.00 86.12 213 ASP A CA 1
ATOM 1705 C C . ASP A 1 213 ? -16.127 -9.870 25.036 1.00 86.12 213 ASP A C 1
ATOM 1707 O O . ASP A 1 213 ? -16.400 -10.124 26.211 1.00 86.12 213 ASP A O 1
ATOM 1711 N N . PHE A 1 214 ? -15.374 -8.826 24.694 1.00 89.75 214 PHE A N 1
ATOM 1712 C CA . PHE A 1 214 ? -14.895 -7.821 25.636 1.00 89.75 214 PHE A CA 1
ATOM 1713 C C . PHE A 1 214 ? -14.798 -6.463 24.939 1.00 89.75 214 PHE A C 1
ATOM 1715 O O . PHE A 1 214 ? -14.250 -6.357 23.844 1.00 89.75 214 PHE A O 1
ATOM 1722 N N . SER A 1 215 ? -15.283 -5.412 25.602 1.00 90.94 215 SER A N 1
ATOM 1723 C CA . SER A 1 215 ? -15.078 -4.024 25.188 1.00 90.94 215 SER A CA 1
ATOM 1724 C C . SER A 1 215 ? -14.557 -3.216 26.368 1.00 90.94 215 SER A C 1
ATOM 1726 O O . SER A 1 215 ? -15.186 -3.171 27.423 1.00 90.94 215 SER A O 1
ATOM 1728 N N . GLY A 1 216 ? -13.428 -2.532 26.171 1.00 88.19 216 GLY A N 1
ATOM 1729 C CA . GLY A 1 216 ? -12.923 -1.531 27.117 1.00 88.19 216 GLY A CA 1
ATOM 1730 C C . GLY A 1 216 ? -13.626 -0.171 27.008 1.00 88.19 216 GLY A C 1
ATOM 1731 O O . GLY A 1 216 ? -13.323 0.737 27.777 1.00 88.19 216 GLY A O 1
ATOM 1732 N N . LEU A 1 217 ? -14.539 -0.008 26.046 1.00 90.62 217 LEU A N 1
ATOM 1733 C CA . LEU A 1 217 ? -15.272 1.229 25.790 1.00 90.62 217 LEU A CA 1
ATOM 1734 C C . LEU A 1 217 ? -16.724 1.102 26.258 1.00 90.62 217 LEU A C 1
ATOM 1736 O O . LEU A 1 217 ? -17.409 0.141 25.911 1.00 90.62 217 LEU A O 1
ATOM 1740 N N . LEU A 1 218 ? -17.209 2.120 26.976 1.00 92.69 218 LEU A N 1
ATOM 1741 C CA . LEU A 1 218 ? -18.625 2.244 27.357 1.00 92.69 218 LEU A CA 1
ATOM 1742 C C . LEU A 1 218 ? -19.519 2.636 26.173 1.00 92.69 218 LEU A C 1
ATOM 1744 O O . LEU A 1 218 ? -20.707 2.328 26.154 1.00 92.69 218 LEU A O 1
ATOM 1748 N N . LYS A 1 219 ? -18.952 3.345 25.194 1.00 94.12 219 LYS A N 1
ATOM 1749 C CA . LYS A 1 219 ? -19.625 3.785 23.974 1.00 94.12 219 LYS A CA 1
ATOM 1750 C C . LYS A 1 219 ? -18.646 3.705 22.811 1.00 94.12 219 LYS A C 1
ATOM 1752 O O . LYS A 1 219 ? -17.462 3.990 22.982 1.00 94.12 219 LYS A O 1
ATOM 1757 N N . GLN A 1 220 ? -19.154 3.343 21.638 1.00 94.00 220 GLN A N 1
ATOM 1758 C CA . GLN A 1 220 ? -18.375 3.361 20.407 1.00 94.00 220 GLN A CA 1
ATOM 1759 C C . GLN A 1 220 ? -17.817 4.766 20.138 1.00 94.00 220 GLN A C 1
ATOM 1761 O O . GLN A 1 220 ? -18.496 5.773 20.366 1.00 94.00 220 GLN A O 1
ATOM 1766 N N . LEU A 1 221 ? -16.571 4.822 19.668 1.00 93.75 221 LEU A N 1
ATOM 1767 C CA . LEU A 1 221 ? -15.950 6.073 19.247 1.00 93.75 221 LEU A CA 1
ATOM 1768 C C . LEU A 1 221 ? -16.626 6.609 17.975 1.00 93.75 221 LEU A C 1
ATOM 1770 O O . LEU A 1 221 ? -17.134 5.815 17.179 1.00 93.75 221 LEU A O 1
ATOM 1774 N N . PRO A 1 222 ? -16.629 7.936 17.763 1.00 94.94 222 PRO A N 1
ATOM 1775 C CA . PRO A 1 222 ? -17.018 8.511 16.479 1.00 94.94 222 PRO A CA 1
ATOM 1776 C C . PRO A 1 222 ? -16.223 7.884 15.326 1.00 94.94 222 PRO A C 1
ATOM 1778 O O . PRO A 1 222 ? -15.041 7.586 15.485 1.00 94.94 222 PRO A O 1
ATOM 1781 N N . GLU A 1 223 ? -16.848 7.704 14.162 1.00 91.06 223 GLU A N 1
ATOM 1782 C CA . GLU A 1 223 ? -16.245 6.970 13.033 1.00 91.06 223 GLU A CA 1
ATOM 1783 C C . GLU A 1 223 ? -14.971 7.609 12.469 1.00 91.06 223 GLU A C 1
ATOM 1785 O O . GLU A 1 223 ? -14.203 6.937 11.796 1.00 91.06 223 GLU A O 1
ATOM 1790 N N . ASN A 1 224 ? -14.744 8.891 12.746 1.00 93.75 224 ASN A N 1
ATOM 1791 C CA . ASN A 1 224 ? -13.565 9.664 12.364 1.00 93.75 224 ASN A CA 1
ATOM 1792 C C . ASN A 1 224 ? -12.432 9.617 13.407 1.00 93.75 224 ASN A C 1
ATOM 1794 O O . ASN A 1 224 ? -11.368 10.184 13.161 1.00 93.75 224 ASN A O 1
ATOM 1798 N N . ILE A 1 225 ? -12.642 8.971 14.561 1.00 95.44 225 ILE A N 1
ATOM 1799 C CA . ILE A 1 225 ? -11.677 8.902 15.663 1.00 95.44 225 ILE A CA 1
ATOM 1800 C C . ILE A 1 225 ? -11.094 7.495 15.791 1.00 95.44 225 ILE A C 1
ATOM 1802 O O . ILE A 1 225 ? -11.817 6.516 15.966 1.00 95.44 225 ILE A O 1
ATOM 1806 N N . HIS A 1 226 ? -9.765 7.412 15.787 1.00 94.94 226 HIS A N 1
ATOM 1807 C CA . HIS A 1 226 ? -9.014 6.176 15.982 1.00 94.94 226 HIS A CA 1
ATOM 1808 C C . HIS A 1 226 ? -8.152 6.234 17.255 1.00 94.94 226 HIS A C 1
ATOM 1810 O O . HIS A 1 226 ? -7.579 7.274 17.592 1.00 94.94 226 HIS A O 1
ATOM 1816 N N . VAL A 1 227 ? -8.053 5.109 17.976 1.00 95.25 227 VAL A N 1
ATOM 1817 C CA . VAL A 1 227 ? -7.146 4.962 19.127 1.00 95.25 227 VAL A CA 1
ATOM 1818 C C . VAL A 1 227 ? -5.758 4.598 18.618 1.00 95.25 227 VAL A C 1
ATOM 1820 O O . VAL A 1 227 ? -5.416 3.427 18.502 1.00 95.25 227 VAL A O 1
ATOM 1823 N N . LEU A 1 228 ? -4.942 5.617 18.366 1.00 95.00 228 LEU A N 1
ATOM 1824 C CA . LEU A 1 228 ? -3.573 5.443 17.881 1.00 95.00 228 LEU A CA 1
ATOM 1825 C C . LEU A 1 228 ? -2.654 4.786 18.923 1.00 95.00 228 LEU A C 1
ATOM 1827 O O . LEU A 1 228 ? -1.683 4.107 18.596 1.00 95.00 228 LEU A O 1
ATOM 1831 N N . THR A 1 229 ? -2.882 5.037 20.212 1.00 96.75 229 THR A N 1
ATOM 1832 C CA . THR A 1 229 ? -2.065 4.439 21.275 1.00 96.75 229 THR A CA 1
ATOM 1833 C C . THR A 1 229 ? -2.889 4.255 22.533 1.00 96.75 229 THR A C 1
ATOM 1835 O O . THR A 1 229 ? -3.465 5.218 23.027 1.00 96.75 229 THR A O 1
ATOM 1838 N N . LEU A 1 230 ? -2.853 3.051 23.101 1.00 95.38 230 LEU A N 1
ATOM 1839 C CA . LEU A 1 230 ? -3.258 2.776 24.475 1.00 95.38 230 LEU A CA 1
ATOM 1840 C C . LEU A 1 230 ? -2.134 1.986 25.149 1.00 95.38 230 LEU A C 1
ATOM 1842 O O . LEU A 1 230 ? -1.886 0.834 24.800 1.00 95.38 230 LEU A O 1
ATOM 1846 N N . LYS A 1 231 ? -1.416 2.611 26.084 1.00 97.38 231 LYS A N 1
ATOM 1847 C CA . LYS A 1 231 ? -0.253 1.997 26.739 1.00 97.38 231 LYS A CA 1
ATOM 1848 C C . LYS A 1 231 ? -0.248 2.282 28.234 1.00 97.38 231 LYS A C 1
ATOM 1850 O O . LYS A 1 231 ? -0.235 3.440 28.634 1.00 97.38 231 LYS A O 1
ATOM 1855 N N . ARG A 1 232 ? -0.167 1.240 29.064 1.00 97.00 232 ARG A N 1
ATOM 1856 C CA . ARG A 1 232 ? 0.122 1.393 30.498 1.00 97.00 232 ARG A CA 1
ATOM 1857 C C . ARG A 1 232 ? 1.563 1.884 30.676 1.00 97.00 232 ARG A C 1
ATOM 1859 O O . ARG A 1 232 ? 2.481 1.292 30.114 1.00 97.00 232 ARG A O 1
ATOM 1866 N N . LEU A 1 233 ? 1.753 2.976 31.414 1.00 97.31 233 LEU A N 1
ATOM 1867 C CA . LEU A 1 233 ? 3.076 3.547 31.704 1.00 97.31 233 LEU A CA 1
ATOM 1868 C C . LEU A 1 233 ? 3.573 3.149 33.099 1.00 97.31 233 LEU A C 1
ATOM 1870 O O . LEU A 1 233 ? 4.763 2.918 33.284 1.00 97.31 233 LEU A O 1
ATOM 1874 N N . SER A 1 234 ? 2.664 3.042 34.067 1.00 97.06 234 SER A N 1
ATOM 1875 C CA . SER A 1 234 ? 2.941 2.575 35.427 1.00 97.06 234 SER A CA 1
ATOM 1876 C C . SER A 1 234 ? 1.698 1.914 36.024 1.00 97.06 234 SER A C 1
ATOM 1878 O O . SER A 1 234 ? 0.661 1.814 35.364 1.00 97.06 234 SER A O 1
ATOM 1880 N N . GLU A 1 235 ? 1.771 1.499 37.291 1.00 95.88 235 GLU A N 1
ATOM 1881 C CA . GLU A 1 235 ? 0.624 0.905 37.977 1.00 95.88 235 GLU A CA 1
ATOM 1882 C C . GLU A 1 235 ? -0.626 1.805 37.964 1.00 95.88 235 GLU A C 1
ATOM 1884 O O . GLU A 1 235 ? -1.742 1.301 37.843 1.00 95.88 235 GLU A O 1
ATOM 1889 N N . SER A 1 236 ? -0.433 3.126 37.995 1.00 96.38 236 SER A N 1
ATOM 1890 C CA . SER A 1 236 ? -1.489 4.137 38.108 1.00 96.38 236 SER A CA 1
ATOM 1891 C C . SER A 1 236 ? -1.628 5.059 36.890 1.00 96.38 236 SER A C 1
ATOM 1893 O O . SER A 1 236 ? -2.415 6.002 36.941 1.00 96.38 236 SER A O 1
ATOM 1895 N N . SER A 1 237 ? -0.881 4.834 35.800 1.00 97.38 237 SER A N 1
ATOM 1896 C CA . SER A 1 237 ? -0.902 5.738 34.641 1.00 97.38 237 SER A CA 1
ATOM 1897 C C . SER A 1 237 ? -0.956 5.024 33.295 1.00 97.38 237 SER A C 1
ATOM 1899 O O . SER A 1 237 ? -0.375 3.954 33.084 1.00 97.38 237 SER A O 1
ATOM 1901 N N . VAL A 1 238 ? -1.661 5.659 32.360 1.00 97.06 238 VAL A N 1
ATOM 1902 C CA . VAL A 1 238 ? -1.877 5.184 30.995 1.00 97.06 238 VAL A CA 1
ATOM 1903 C C . VAL A 1 238 ? -1.682 6.349 30.027 1.00 97.06 238 VAL A C 1
ATOM 1905 O O . VAL A 1 238 ? -2.130 7.464 30.280 1.00 97.06 238 VAL A O 1
ATOM 1908 N N . LEU A 1 239 ? -1.025 6.078 28.904 1.00 97.69 239 LEU A N 1
ATOM 1909 C CA . LEU A 1 239 ? -0.961 6.942 27.738 1.00 97.69 239 LEU A CA 1
ATOM 1910 C C . LEU A 1 239 ? -2.077 6.555 26.769 1.00 97.69 239 LEU A C 1
ATOM 1912 O O . LEU A 1 239 ? -2.080 5.438 26.246 1.00 97.69 239 LEU A O 1
ATOM 1916 N N . LEU A 1 240 ? -2.974 7.500 26.501 1.00 96.62 240 LEU A N 1
ATOM 1917 C CA . LEU A 1 240 ? -3.974 7.409 25.446 1.00 96.62 240 LEU A CA 1
ATOM 1918 C C . LEU A 1 240 ? -3.679 8.479 24.391 1.00 96.62 240 LEU A C 1
ATOM 1920 O O . LEU A 1 240 ? -3.562 9.658 24.722 1.00 96.62 240 LEU A O 1
ATOM 1924 N N . ARG A 1 241 ? -3.574 8.078 23.123 1.00 97.81 241 ARG A N 1
ATOM 1925 C CA . ARG A 1 241 ? -3.562 8.996 21.978 1.00 97.81 241 ARG A CA 1
ATOM 1926 C C . ARG A 1 241 ? -4.730 8.670 21.069 1.00 97.81 241 ARG A C 1
ATOM 1928 O O . ARG A 1 241 ? -4.899 7.521 20.667 1.00 97.81 241 ARG A O 1
ATOM 1935 N N . LEU A 1 242 ? -5.500 9.700 20.754 1.00 96.56 242 LEU A N 1
ATOM 1936 C CA . LEU A 1 242 ? -6.580 9.657 19.782 1.00 96.56 242 LEU A CA 1
ATOM 1937 C C . LEU A 1 242 ? -6.152 10.453 18.557 1.00 96.56 242 LEU A C 1
ATOM 1939 O O . LEU A 1 242 ? -5.459 11.465 18.689 1.00 96.56 242 LEU A O 1
ATOM 1943 N N . GLU A 1 243 ? -6.589 10.025 17.383 1.00 95.69 243 GLU A N 1
ATOM 1944 C CA . GLU A 1 243 ? -6.408 10.800 16.166 1.00 95.69 243 GLU A CA 1
ATOM 1945 C C . GLU A 1 243 ? -7.694 10.921 15.361 1.00 95.69 243 GLU A C 1
ATOM 1947 O O . GLU A 1 243 ? -8.531 10.020 15.358 1.00 95.69 243 GLU A O 1
ATOM 1952 N N . HIS A 1 244 ? -7.805 12.044 14.654 1.00 95.44 244 HIS A N 1
ATOM 1953 C CA . HIS A 1 244 ? -8.739 12.207 13.554 1.00 95.44 244 HIS A CA 1
ATOM 1954 C C . HIS A 1 244 ? -8.025 11.789 12.267 1.00 95.44 244 HIS A C 1
ATOM 1956 O O . HIS A 1 244 ? -7.109 12.483 11.823 1.00 95.44 244 HIS A O 1
ATOM 1962 N N . PHE A 1 245 ? -8.388 10.639 11.702 1.00 93.75 245 PHE A N 1
ATOM 1963 C CA . PHE A 1 245 ? -7.628 10.026 10.599 1.00 93.75 245 PHE A CA 1
ATOM 1964 C C . PHE A 1 245 ? -8.094 10.467 9.198 1.00 93.75 245 PHE A C 1
ATOM 1966 O O . PHE A 1 245 ? -7.466 10.133 8.189 1.00 93.75 245 PHE A O 1
ATOM 1973 N N . LEU A 1 246 ? -9.178 11.242 9.141 1.00 94.25 246 LEU A N 1
ATOM 1974 C CA . LEU A 1 246 ? -9.712 11.858 7.927 1.00 94.25 246 LEU A CA 1
ATOM 1975 C C . LEU A 1 246 ? -9.114 13.254 7.727 1.00 94.25 246 LEU A C 1
ATOM 1977 O O . LEU A 1 246 ? -8.827 13.950 8.707 1.00 94.25 246 LEU A O 1
ATOM 1981 N N . GLN A 1 247 ? -8.947 13.666 6.471 1.00 91.25 247 GLN A N 1
ATOM 1982 C CA . GLN A 1 247 ? -8.527 15.020 6.102 1.00 91.25 247 GLN A CA 1
ATOM 1983 C C . GLN A 1 247 ? -9.728 15.871 5.648 1.00 91.25 247 GLN A C 1
ATOM 1985 O O . GLN A 1 247 ? -10.832 15.364 5.454 1.00 91.25 247 GLN A O 1
ATOM 1990 N N . ASN A 1 248 ? -9.515 17.176 5.460 1.00 88.38 248 ASN A N 1
ATOM 1991 C CA . ASN A 1 248 ? -10.569 18.061 4.966 1.00 88.38 248 ASN A CA 1
ATOM 1992 C C . ASN A 1 248 ? -11.088 17.590 3.592 1.00 88.38 248 ASN A C 1
ATOM 1994 O O . ASN A 1 248 ? -10.286 17.350 2.690 1.00 88.38 248 ASN A O 1
ATOM 1998 N N . GLY A 1 249 ? -12.409 17.471 3.448 1.00 84.81 249 GLY A N 1
ATOM 1999 C CA . GLY A 1 249 ? -13.066 16.976 2.234 1.00 84.81 249 GLY A CA 1
ATOM 2000 C C . GLY A 1 249 ? -13.167 15.451 2.106 1.00 84.81 249 GLY A C 1
ATOM 2001 O O . GLY A 1 249 ? -13.758 14.982 1.141 1.00 84.81 249 GLY A O 1
ATOM 2002 N N . ASP A 1 250 ? -12.638 14.660 3.050 1.00 86.31 250 ASP A N 1
ATOM 2003 C CA . ASP A 1 250 ? -12.792 13.196 2.985 1.00 86.31 250 ASP A CA 1
ATOM 2004 C C . ASP A 1 250 ? -14.224 12.743 3.328 1.00 86.31 250 ASP A C 1
ATOM 2006 O O . ASP A 1 250 ? -14.660 11.700 2.850 1.00 86.31 250 ASP A O 1
ATOM 2010 N N . ASP A 1 251 ? -14.961 13.515 4.130 1.00 81.44 251 ASP A N 1
ATOM 2011 C CA . ASP A 1 251 ? -16.320 13.198 4.612 1.00 81.44 251 ASP A CA 1
ATOM 2012 C C . ASP A 1 251 ? -17.457 13.752 3.738 1.00 81.44 251 ASP A C 1
ATOM 2014 O O . ASP A 1 251 ? -18.630 13.584 4.078 1.00 81.44 251 ASP A O 1
ATOM 2018 N N . THR A 1 252 ? -17.122 14.441 2.646 1.00 68.12 252 THR A N 1
ATOM 2019 C CA . THR A 1 252 ? -18.077 15.128 1.759 1.00 68.12 252 THR A CA 1
ATOM 2020 C C . THR A 1 252 ? -18.175 14.476 0.398 1.00 68.12 252 THR A C 1
ATOM 2022 O O . THR A 1 252 ? -17.121 13.998 -0.078 1.00 68.12 252 THR A O 1
#